Protein AF-A0A1J3H5W6-F1 (afdb_monomer)

InterPro domains:
  IPR012474 Frigida-like [PF07899] (125-205)

Solvent-accessible surface area (backbone atoms only — not comparable to full-atom values): 12073 Å² total; per-residue (Å²): 139,87,81,78,80,70,83,76,70,66,64,78,68,60,68,78,51,71,68,54,56,51,49,53,51,52,50,53,53,52,51,51,49,53,51,49,53,52,51,51,50,52,52,51,51,52,54,52,50,51,53,51,52,51,51,52,50,53,50,51,55,51,52,50,52,54,49,53,54,49,51,53,52,49,53,55,48,49,58,53,47,51,53,53,48,52,54,50,48,55,56,48,52,53,50,51,50,53,51,52,53,52,54,50,53,57,53,58,58,70,74,68,67,89,72,97,69,99,68,64,74,65,59,62,52,40,53,52,46,31,53,29,27,57,66,62,35,24,64,63,44,40,55,52,56,61,76,43,63,90,47,52,70,60,46,50,64,35,51,66,65,19,40,70,62,24,91,53,47,72,58,37,53,54,58,32,48,41,84,74,52,73,78,85,58,93,83,63,90,87,77,89,73,80,74,77,62,87,55,64,66,54,66,75,53,108

pLDDT: mean 82.12, std 17.86, range [39.66, 98.62]

Structure (mmCIF, N/CA/C/O backbone):
data_AF-A0A1J3H5W6-F1
#
_entry.id   AF-A0A1J3H5W6-F1
#
loop_
_atom_site.group_PDB
_atom_site.id
_atom_site.type_symbol
_atom_site.label_atom_id
_atom_site.label_alt_id
_atom_site.label_comp_id
_atom_site.label_asym_id
_atom_site.label_entity_id
_atom_site.label_seq_id
_atom_site.pdbx_PDB_ins_code
_atom_site.Cartn_x
_atom_site.Cartn_y
_atom_site.Cartn_z
_atom_site.occupancy
_atom_site.B_iso_or_equiv
_atom_site.auth_seq_id
_atom_site.auth_comp_id
_atom_site.auth_asym_id
_atom_site.auth_atom_id
_atom_site.pdbx_PDB_model_num
ATOM 1 N N . MET A 1 1 ? -59.258 28.887 100.758 1.00 40.12 1 MET A N 1
ATOM 2 C CA . MET A 1 1 ? -60.477 28.458 100.044 1.00 40.12 1 MET A CA 1
ATOM 3 C C . MET A 1 1 ? -60.081 28.439 98.571 1.00 40.12 1 MET A C 1
ATOM 5 O O . MET A 1 1 ? -59.983 29.500 97.990 1.00 40.12 1 MET A O 1
ATOM 9 N N . GLY A 1 2 ? -59.541 27.372 97.991 1.00 47.75 2 GLY A N 1
ATOM 10 C CA . GLY A 1 2 ? -60.061 26.011 98.005 1.00 47.75 2 GLY A CA 1
ATOM 11 C C . GLY A 1 2 ? -60.933 25.816 96.764 1.00 47.75 2 GLY A C 1
ATOM 12 O O . GLY A 1 2 ? -62.143 25.744 96.909 1.00 47.75 2 GLY A O 1
ATOM 13 N N . SER A 1 3 ? -60.319 25.777 95.579 1.00 46.75 3 SER A N 1
ATOM 14 C CA . SER A 1 3 ? -60.930 25.220 94.368 1.00 46.75 3 SER A CA 1
ATOM 15 C C . SER A 1 3 ? -59.980 24.143 93.866 1.00 46.75 3 SER A C 1
ATOM 17 O O . SER A 1 3 ? -58.943 24.425 93.274 1.00 46.75 3 SER A O 1
ATOM 19 N N . SER A 1 4 ? -60.288 22.911 94.252 1.00 52.00 4 SER A N 1
ATOM 20 C CA . SER A 1 4 ? -59.748 21.695 93.656 1.00 52.00 4 SER A CA 1
ATOM 21 C C . SER A 1 4 ? -60.134 21.658 92.174 1.00 52.00 4 SER A C 1
ATOM 23 O O . SER A 1 4 ? -61.304 21.913 91.888 1.00 52.00 4 SER A O 1
ATOM 25 N N . PRO A 1 5 ? -59.209 21.357 91.248 1.00 50.38 5 PRO A N 1
ATOM 26 C CA . PRO A 1 5 ? -59.568 21.124 89.855 1.00 50.38 5 PRO A CA 1
ATOM 27 C C . PRO A 1 5 ? -60.448 19.874 89.744 1.00 50.38 5 PRO A C 1
ATOM 29 O O . PRO A 1 5 ? -60.215 18.891 90.456 1.00 50.38 5 PRO A O 1
ATOM 32 N N . ASP A 1 6 ? -61.456 19.938 88.877 1.00 50.47 6 ASP A N 1
ATOM 33 C CA . ASP A 1 6 ? -62.382 18.848 88.582 1.00 50.47 6 ASP A CA 1
ATOM 34 C C . ASP A 1 6 ? -61.642 17.614 88.023 1.00 50.47 6 ASP A C 1
ATOM 36 O O . ASP A 1 6 ? -60.742 17.752 87.191 1.00 50.47 6 ASP A O 1
ATOM 40 N N . PRO A 1 7 ? -62.007 16.387 88.440 1.00 54.09 7 PRO A N 1
ATOM 41 C CA . PRO A 1 7 ? -61.356 15.158 87.980 1.00 54.09 7 PRO A CA 1
ATOM 42 C C . PRO A 1 7 ? -61.702 14.772 86.528 1.00 54.09 7 PRO A C 1
ATOM 44 O O . PRO A 1 7 ? -61.142 13.803 86.023 1.00 54.09 7 PRO A O 1
ATOM 47 N N . ASP A 1 8 ? -62.590 15.520 85.863 1.00 48.69 8 ASP A N 1
ATOM 48 C CA . ASP A 1 8 ? -63.102 15.233 84.512 1.00 48.69 8 ASP A CA 1
ATOM 49 C C . ASP A 1 8 ? -62.297 15.893 83.372 1.00 48.69 8 ASP A C 1
ATOM 51 O O . ASP A 1 8 ? -62.545 15.608 82.205 1.00 48.69 8 ASP A O 1
ATOM 55 N N . GLU A 1 9 ? -61.299 16.734 83.676 1.00 44.72 9 GLU A N 1
ATOM 56 C CA . GLU A 1 9 ? -60.379 17.305 82.666 1.00 44.72 9 GLU A CA 1
ATOM 57 C C . GLU A 1 9 ? -59.115 16.445 82.448 1.00 44.72 9 GLU A C 1
ATOM 59 O O . GLU A 1 9 ? -58.347 16.661 81.512 1.00 44.72 9 GLU A O 1
ATOM 64 N N . LEU A 1 10 ? -58.886 15.430 83.291 1.00 43.19 10 LEU A N 1
ATOM 65 C CA . LEU A 1 10 ? -57.739 14.515 83.170 1.00 43.19 10 LEU A CA 1
ATOM 66 C C . LEU A 1 10 ? -58.012 13.321 82.246 1.00 43.19 10 LEU A C 1
ATOM 68 O O . LEU A 1 10 ? -57.089 12.586 81.897 1.00 43.19 10 LEU A O 1
ATOM 72 N N . THR A 1 11 ? -59.260 13.137 81.825 1.00 46.47 11 THR A N 1
ATOM 73 C CA . THR A 1 11 ? -59.698 12.091 80.892 1.00 46.47 11 THR A CA 1
ATOM 74 C C . THR A 1 11 ? -59.568 12.501 79.423 1.00 46.47 11 THR A C 1
ATOM 76 O O . THR A 1 11 ? -59.629 11.629 78.559 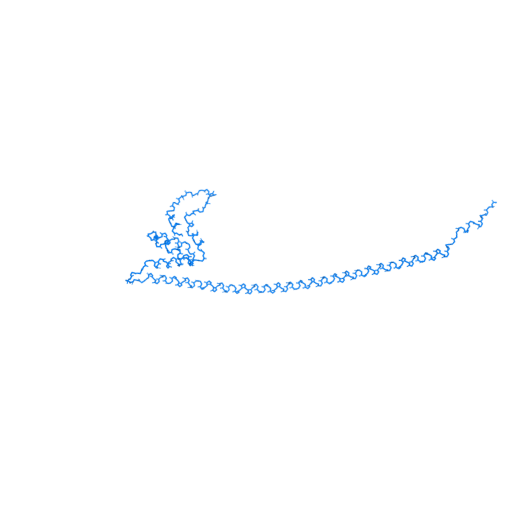1.00 46.47 11 THR A O 1
ATOM 79 N N . GLU A 1 12 ? -59.307 13.780 79.121 1.00 44.75 12 GLU A N 1
ATOM 80 C CA . GLU A 1 12 ? -59.006 14.243 77.753 1.00 44.75 12 GLU A CA 1
ATOM 81 C C . GLU A 1 12 ? -57.538 14.000 77.348 1.00 44.75 12 GLU A C 1
ATOM 83 O O . GLU A 1 12 ? -57.191 14.039 76.170 1.00 44.75 12 GLU A O 1
ATOM 88 N N . PHE A 1 13 ? -56.679 13.596 78.290 1.00 45.31 13 PHE A N 1
ATOM 89 C CA . PHE A 1 13 ? -55.433 12.890 77.972 1.00 45.31 13 PHE A CA 1
ATOM 90 C C . PHE A 1 13 ? -55.724 11.402 77.766 1.00 45.31 13 PHE A C 1
ATOM 92 O O . PHE A 1 13 ? -55.173 10.531 78.444 1.00 45.31 13 PHE A O 1
ATOM 99 N N . ALA A 1 14 ? -56.635 11.108 76.838 1.00 50.47 14 ALA A N 1
ATOM 100 C CA . ALA A 1 14 ? -56.887 9.757 76.385 1.00 50.47 14 ALA A CA 1
ATOM 101 C C . ALA A 1 14 ? -55.556 9.174 75.900 1.00 50.47 14 ALA A C 1
ATOM 103 O O . ALA A 1 14 ? -54.965 9.643 74.924 1.00 50.47 14 ALA A O 1
ATOM 104 N N . GLN A 1 15 ? -55.064 8.164 76.620 1.00 61.00 15 GLN A N 1
ATOM 105 C CA . GLN A 1 15 ? -54.015 7.284 76.123 1.00 61.00 15 GLN A CA 1
ATOM 106 C C . GLN A 1 15 ? -54.359 6.915 74.674 1.00 61.00 15 GLN A C 1
ATOM 108 O O . GLN A 1 15 ? -55.539 6.649 74.410 1.00 61.00 15 GLN A O 1
ATOM 113 N N . PRO A 1 16 ? -53.386 6.905 73.742 1.00 58.69 16 PRO A N 1
ATOM 114 C CA . PRO A 1 16 ? -53.671 6.548 72.360 1.00 58.69 16 PRO A CA 1
ATOM 115 C C . PRO A 1 16 ? -54.441 5.232 72.366 1.00 58.69 16 PRO A C 1
ATOM 117 O O . PRO A 1 16 ? -54.012 4.259 72.997 1.00 58.69 16 PRO A O 1
ATOM 120 N N . SER A 1 17 ? -55.624 5.236 71.746 1.00 78.12 17 SER A N 1
ATOM 121 C CA . SER A 1 17 ? -56.459 4.039 71.701 1.00 78.12 17 SER A CA 1
ATOM 122 C C . SER A 1 17 ? -55.631 2.895 71.112 1.00 78.12 17 SER A C 1
ATOM 124 O O . SER A 1 17 ? -54.775 3.116 70.253 1.00 78.12 17 SER A O 1
ATOM 126 N N . PHE A 1 18 ? -55.843 1.669 71.586 1.00 80.50 18 PHE A N 1
ATOM 127 C CA . PHE A 1 18 ? -55.098 0.494 71.119 1.00 80.50 18 PHE A CA 1
ATOM 128 C C . PHE A 1 18 ? -55.057 0.391 69.577 1.00 80.50 18 PHE A C 1
ATOM 130 O O . PHE A 1 18 ? -54.023 0.037 69.005 1.00 80.50 18 PHE A O 1
ATOM 137 N N . ASP A 1 19 ? -56.135 0.814 68.910 1.00 87.06 19 ASP A N 1
ATOM 138 C CA . ASP A 1 19 ? -56.255 0.890 67.450 1.00 87.06 19 ASP A CA 1
ATOM 139 C C . ASP A 1 19 ? -55.229 1.837 66.799 1.00 87.06 19 ASP A C 1
ATOM 141 O O . ASP A 1 19 ? -54.689 1.544 65.729 1.00 87.06 19 ASP A O 1
ATOM 145 N N . GLU A 1 20 ? -54.907 2.961 67.441 1.00 87.94 20 GLU A N 1
ATOM 146 C CA . GLU A 1 20 ? -53.905 3.914 66.956 1.00 87.94 20 GLU A CA 1
ATOM 147 C C . GLU A 1 20 ? -52.487 3.347 67.071 1.00 87.94 20 GLU A C 1
ATOM 149 O O . GLU A 1 20 ? -51.696 3.444 66.129 1.00 87.94 20 GLU A O 1
ATOM 154 N N . PHE A 1 21 ? -52.192 2.654 68.172 1.00 86.62 21 PHE A N 1
ATOM 155 C CA . PHE A 1 21 ? -50.917 1.959 68.349 1.00 86.62 21 PHE A CA 1
ATOM 156 C C . PHE A 1 21 ? -50.747 0.826 67.323 1.00 86.62 21 PHE A C 1
ATOM 158 O O . PHE A 1 21 ? -49.671 0.644 66.742 1.00 86.62 21 PHE A O 1
ATOM 165 N N . GLN A 1 22 ? -51.824 0.087 67.039 1.00 88.75 22 GLN A N 1
ATOM 166 C CA . GLN A 1 22 ? -51.842 -0.948 66.008 1.00 88.75 22 GLN A CA 1
ATOM 167 C C . GLN A 1 22 ? -51.634 -0.353 64.604 1.00 88.75 22 GLN A C 1
ATOM 169 O O . GLN A 1 22 ? -50.852 -0.892 63.814 1.00 88.75 22 GLN A O 1
ATOM 174 N N . ARG A 1 23 ? -52.248 0.799 64.304 1.00 91.88 23 ARG A N 1
ATOM 175 C CA . ARG A 1 23 ? -52.036 1.531 63.045 1.00 91.88 23 ARG A CA 1
ATOM 176 C C . ARG A 1 23 ? -50.594 2.022 62.906 1.00 91.88 23 ARG A C 1
ATOM 178 O O . ARG A 1 23 ? -49.993 1.847 61.846 1.00 91.88 23 ARG A O 1
ATOM 185 N N . GLN A 1 24 ? -50.023 2.596 63.964 1.00 90.81 24 GLN A N 1
ATOM 186 C CA . GLN A 1 24 ? -48.634 3.059 63.975 1.00 90.81 24 GLN A CA 1
ATOM 187 C C . GLN A 1 24 ? -47.654 1.893 63.780 1.00 90.81 24 GLN A C 1
ATOM 189 O O . GLN A 1 24 ? -46.704 2.003 63.003 1.00 90.81 24 GLN A O 1
ATOM 194 N N . THR A 1 25 ? -47.927 0.749 64.413 1.00 93.00 25 THR A N 1
ATOM 195 C CA . THR A 1 25 ?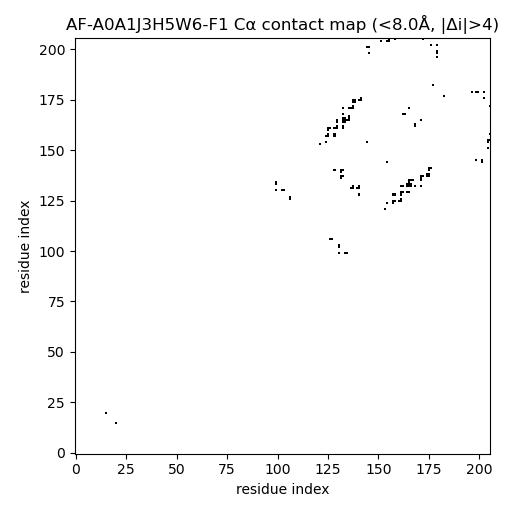 -47.145 -0.484 64.246 1.00 93.00 25 THR A CA 1
ATOM 196 C C . THR A 1 25 ? -47.197 -0.967 62.798 1.00 93.00 25 THR A C 1
ATOM 198 O O . THR A 1 25 ? -46.151 -1.207 62.200 1.00 93.00 25 THR A O 1
ATOM 201 N N . SER A 1 26 ? -48.390 -1.014 62.193 1.00 95.19 26 SER A N 1
ATOM 202 C CA . SER A 1 26 ? -48.561 -1.393 60.783 1.00 95.19 26 SER A CA 1
ATOM 203 C C . SER A 1 26 ? -47.791 -0.470 59.835 1.00 95.19 26 SER A C 1
ATOM 205 O O . SER A 1 26 ? -47.174 -0.946 58.881 1.00 95.19 26 SER A O 1
ATOM 207 N N . LEU A 1 27 ? -47.811 0.843 60.084 1.00 96.12 27 LEU A N 1
ATOM 208 C CA . LEU A 1 27 ? -47.088 1.814 59.263 1.00 96.12 27 LEU A CA 1
ATOM 209 C C . LEU A 1 27 ? -45.572 1.617 59.381 1.00 96.12 27 LEU A C 1
ATOM 211 O O . LEU A 1 27 ? -44.869 1.610 58.375 1.00 96.12 27 LEU A O 1
ATOM 215 N N . MET A 1 28 ? -45.068 1.392 60.596 1.00 95.69 28 MET A N 1
ATOM 216 C CA . MET A 1 28 ? -43.648 1.141 60.832 1.00 95.69 28 MET A CA 1
ATOM 217 C C . MET A 1 28 ? -43.183 -0.166 60.181 1.00 95.69 28 MET A C 1
ATOM 219 O O . MET A 1 28 ? -42.097 -0.205 59.600 1.00 95.69 28 MET A O 1
ATOM 223 N N . THR A 1 29 ? -44.002 -1.221 60.216 1.00 96.06 29 THR A N 1
ATOM 224 C CA . THR A 1 29 ? -43.724 -2.469 59.492 1.00 96.06 29 THR A CA 1
ATOM 225 C C . THR A 1 29 ? -43.684 -2.236 57.982 1.00 96.06 29 THR A C 1
ATOM 227 O O . THR A 1 29 ? -42.747 -2.689 57.326 1.00 96.06 29 THR A O 1
ATOM 230 N N . SER A 1 30 ? -44.640 -1.478 57.433 1.00 96.38 30 SER A N 1
ATOM 231 C CA . SER A 1 30 ? -44.664 -1.127 56.008 1.00 96.38 30 SER A CA 1
ATOM 232 C C . SER A 1 30 ? -43.434 -0.317 55.594 1.00 96.38 30 SER A C 1
ATOM 234 O O . SER A 1 30 ? -42.813 -0.630 54.582 1.00 96.38 30 SER A O 1
ATOM 236 N N . CYS A 1 31 ? -43.050 0.698 56.373 1.00 96.50 31 CYS A N 1
ATOM 237 C CA . CYS A 1 31 ? -41.852 1.492 56.103 1.00 96.50 31 CYS A CA 1
ATOM 238 C C . CYS A 1 31 ? -40.583 0.636 56.145 1.00 96.50 31 CYS A C 1
ATOM 240 O O . CYS A 1 31 ? -39.749 0.762 55.255 1.00 96.50 31 CYS A O 1
ATOM 242 N N . ASN A 1 32 ? -40.445 -0.266 57.124 1.00 96.88 32 ASN A N 1
ATOM 243 C CA . ASN A 1 32 ? -39.302 -1.184 57.188 1.00 96.88 32 ASN A CA 1
ATOM 244 C C . ASN A 1 32 ? -39.232 -2.112 55.968 1.00 96.88 32 ASN A C 1
ATOM 246 O O . ASN A 1 32 ? -38.142 -2.345 55.448 1.00 96.88 32 ASN A O 1
ATOM 250 N N . LEU A 1 33 ? -40.375 -2.623 55.495 1.00 97.19 33 LEU A N 1
ATOM 251 C CA . LEU A 1 33 ? -40.419 -3.470 54.303 1.00 97.19 33 LEU A CA 1
ATOM 252 C C . LEU A 1 33 ? -39.994 -2.697 53.048 1.00 97.19 33 LEU A C 1
ATOM 254 O O . LEU A 1 33 ? -39.138 -3.178 52.313 1.00 97.19 33 LEU A O 1
ATOM 258 N N . LEU A 1 34 ? -40.522 -1.484 52.850 1.00 97.50 34 LEU A N 1
ATOM 259 C CA . LEU A 1 34 ? -40.142 -0.614 51.731 1.00 97.50 34 LEU A CA 1
ATOM 260 C C . LEU A 1 34 ? -38.652 -0.255 51.767 1.00 97.50 34 LEU A C 1
ATOM 262 O O . LEU A 1 34 ? -37.988 -0.250 50.735 1.00 97.50 34 LEU A O 1
ATOM 266 N N . TRP A 1 35 ? -38.105 0.017 52.953 1.00 97.81 35 TRP A N 1
ATOM 267 C CA . TRP A 1 35 ? -36.672 0.273 53.118 1.00 97.81 35 TRP A CA 1
ATOM 268 C C . TRP A 1 35 ? -35.817 -0.940 52.795 1.00 97.81 35 TRP A C 1
ATOM 270 O O . TRP A 1 35 ? -34.778 -0.804 52.148 1.00 97.81 35 TRP A O 1
ATOM 280 N N . LYS A 1 36 ? -36.263 -2.127 53.203 1.00 97.88 36 LYS A N 1
ATOM 281 C CA . LYS A 1 36 ? -35.589 -3.373 52.860 1.00 97.88 36 LYS A CA 1
ATOM 282 C C . LYS A 1 36 ? -35.593 -3.606 51.348 1.00 97.88 36 LYS A C 1
ATOM 284 O O . LYS A 1 36 ? -34.529 -3.828 50.783 1.00 97.88 36 LYS A O 1
ATOM 289 N N . GLU A 1 37 ? -36.749 -3.482 50.700 1.00 98.19 37 GLU A N 1
ATOM 290 C CA . GLU A 1 37 ? -36.887 -3.647 49.248 1.00 98.19 37 GLU A CA 1
ATOM 291 C C . GLU A 1 37 ? -36.026 -2.636 48.475 1.00 98.19 37 GLU A C 1
ATOM 293 O O . GLU A 1 37 ? -35.304 -3.005 47.549 1.00 98.19 37 GLU A O 1
ATOM 298 N N . LEU A 1 38 ? -36.023 -1.370 48.904 1.00 97.81 38 LEU A N 1
ATOM 299 C CA . LEU A 1 38 ? -35.201 -0.329 48.293 1.00 97.81 38 LEU A CA 1
ATOM 300 C C . LEU A 1 38 ? -33.700 -0.629 48.432 1.00 97.81 38 LEU A C 1
ATOM 302 O O . LEU A 1 38 ? -32.955 -0.514 47.458 1.00 97.81 38 LEU A O 1
ATOM 306 N N . SER A 1 39 ? -33.257 -1.035 49.624 1.00 97.88 39 SER A N 1
ATOM 307 C CA . SER A 1 39 ? -31.861 -1.404 49.896 1.00 97.88 39 SER A CA 1
ATOM 308 C C . SER A 1 39 ? -31.407 -2.604 49.057 1.00 97.88 39 SER A C 1
ATOM 310 O O . SER A 1 39 ? -30.331 -2.583 48.450 1.00 97.88 39 SER A O 1
ATOM 312 N N . GLU A 1 40 ? -32.250 -3.636 48.965 1.00 98.31 40 GLU A N 1
ATOM 313 C CA . GLU A 1 40 ? -32.001 -4.820 48.141 1.00 98.31 40 GLU A CA 1
ATOM 314 C C . GLU A 1 40 ? -31.918 -4.459 46.653 1.00 98.31 40 GLU A C 1
ATOM 316 O O . GLU A 1 40 ? -30.998 -4.907 45.963 1.00 98.31 40 GLU A O 1
ATOM 321 N N . HIS A 1 41 ? -32.813 -3.597 46.159 1.00 98.25 41 HIS A N 1
ATOM 322 C CA . HIS A 1 41 ? -32.778 -3.121 44.777 1.00 98.25 41 HIS A CA 1
ATOM 323 C C . HIS A 1 41 ? -31.497 -2.331 44.472 1.00 98.25 41 HIS A C 1
ATOM 325 O O . HIS A 1 41 ? -30.847 -2.594 43.458 1.00 98.25 41 HIS A O 1
ATOM 331 N N . PHE A 1 42 ? -31.088 -1.408 45.351 1.00 98.50 42 PHE A N 1
ATOM 332 C CA . PHE A 1 42 ? -29.835 -0.667 45.174 1.00 98.50 42 PHE A CA 1
ATOM 333 C C . PHE A 1 42 ? -28.617 -1.587 45.187 1.00 98.50 42 PHE A C 1
ATOM 335 O O . PHE A 1 42 ? -27.766 -1.467 44.309 1.00 98.50 42 PHE A O 1
ATOM 342 N N . THR A 1 43 ? -28.573 -2.552 46.105 1.00 98.38 43 THR A N 1
ATOM 343 C CA . THR A 1 43 ? -27.476 -3.526 46.184 1.00 98.38 43 THR A CA 1
ATOM 344 C C . THR A 1 43 ? -27.424 -4.401 44.926 1.00 98.38 43 THR A C 1
ATOM 346 O O . THR A 1 43 ? -26.355 -4.635 44.365 1.00 98.38 43 THR A O 1
ATOM 349 N N . SER A 1 44 ? -28.578 -4.855 44.429 1.00 98.44 44 SER A N 1
ATOM 350 C CA . SER A 1 44 ? -28.680 -5.619 43.179 1.00 98.44 44 SER A CA 1
ATOM 351 C C . SER A 1 44 ? -28.201 -4.806 41.970 1.00 98.44 44 SER A C 1
ATOM 353 O O . SER A 1 44 ? -27.426 -5.297 41.143 1.00 98.44 44 SER A O 1
ATOM 355 N N . MET A 1 45 ? -28.611 -3.538 41.881 1.00 98.50 45 MET A N 1
ATOM 356 C CA . MET A 1 45 ? -28.201 -2.632 40.810 1.00 98.50 45 MET A CA 1
ATOM 357 C C . MET A 1 45 ? -26.699 -2.333 40.856 1.00 98.50 45 MET A C 1
ATOM 359 O O . MET A 1 45 ? -26.039 -2.381 39.818 1.00 98.50 45 MET A O 1
ATOM 363 N N . GLU A 1 46 ? -26.142 -2.092 42.043 1.00 98.31 46 GLU A N 1
ATOM 364 C CA . GLU A 1 46 ? -24.706 -1.898 42.252 1.00 98.31 46 GLU A CA 1
ATOM 365 C C . GLU A 1 46 ? -23.912 -3.128 41.796 1.00 98.31 46 GLU A C 1
ATOM 367 O O . GLU A 1 46 ? -22.986 -3.014 40.993 1.00 98.31 46 GLU A O 1
ATOM 372 N N . GLN A 1 47 ? -24.332 -4.328 42.204 1.00 98.44 47 GLN A N 1
ATOM 373 C CA . GLN A 1 47 ? -23.707 -5.575 41.759 1.00 98.44 47 GLN A CA 1
ATOM 374 C C . GLN A 1 47 ? -23.811 -5.772 40.241 1.00 98.44 47 GLN A C 1
ATOM 376 O O . GLN A 1 47 ? -22.870 -6.266 39.616 1.00 98.44 47 GLN A O 1
ATOM 381 N N . ASN A 1 48 ? -24.938 -5.401 39.623 1.00 98.56 48 ASN A N 1
ATOM 382 C CA . ASN A 1 48 ? -25.101 -5.478 38.171 1.00 98.56 48 ASN A CA 1
ATOM 383 C C . ASN A 1 48 ? -24.133 -4.536 37.444 1.00 98.56 48 ASN A C 1
ATOM 385 O O . ASN A 1 48 ? -23.497 -4.945 36.470 1.00 98.56 48 ASN A O 1
ATOM 389 N N . LEU A 1 49 ? -24.003 -3.298 37.929 1.00 98.56 49 LEU A N 1
ATOM 390 C CA . LEU A 1 49 ? -23.078 -2.309 37.381 1.00 98.56 49 LEU A CA 1
ATOM 391 C C . LEU A 1 49 ? -21.625 -2.757 37.534 1.00 98.56 49 LEU A C 1
ATOM 393 O O . LEU A 1 49 ? -20.873 -2.681 36.566 1.00 98.56 49 LEU A O 1
ATOM 397 N N . MET A 1 50 ? -21.252 -3.298 38.695 1.00 98.56 50 MET A N 1
ATOM 398 C CA . MET A 1 50 ? -19.911 -3.834 38.935 1.00 98.56 50 MET A CA 1
ATOM 399 C C . MET A 1 50 ? -19.571 -4.961 37.956 1.00 98.56 50 MET A C 1
ATOM 401 O O . MET A 1 50 ? -18.540 -4.901 37.291 1.00 98.56 50 MET A O 1
ATOM 405 N N . LYS A 1 51 ? -20.476 -5.932 37.772 1.00 98.50 51 LYS A N 1
ATOM 406 C CA . LYS A 1 51 ? -20.285 -7.036 36.813 1.00 98.50 51 LYS A CA 1
ATOM 407 C C . LYS A 1 51 ? -20.132 -6.542 35.375 1.00 98.50 51 LYS A C 1
ATOM 409 O O . LYS A 1 51 ? -19.270 -7.023 34.648 1.00 98.50 51 LYS A O 1
ATOM 414 N N . LYS A 1 52 ? -20.963 -5.583 34.950 1.00 98.56 52 LYS A N 1
ATOM 415 C CA . LYS A 1 52 ? -20.877 -5.001 33.600 1.00 98.56 52 LYS A CA 1
ATOM 416 C C . LYS A 1 52 ? -19.585 -4.214 33.399 1.00 98.56 52 LYS A C 1
ATOM 418 O O . LYS A 1 52 ? -18.975 -4.328 32.341 1.00 98.56 52 LYS A O 1
ATOM 423 N N . SER A 1 53 ? -19.172 -3.442 34.402 1.00 98.44 53 SER A N 1
ATOM 424 C CA . SER A 1 53 ? -17.917 -2.688 34.387 1.00 98.44 53 SER A CA 1
ATOM 425 C C . SER A 1 53 ? -16.713 -3.621 34.249 1.00 98.44 53 SER A C 1
ATOM 427 O O . SER A 1 53 ? -15.864 -3.419 33.383 1.00 98.44 53 SER A O 1
ATOM 429 N N . GLU A 1 54 ? -16.682 -4.702 35.030 1.00 98.62 54 GLU A N 1
ATOM 430 C CA . GLU A 1 54 ? -15.618 -5.703 34.965 1.00 98.62 54 GLU A CA 1
ATOM 431 C C . GLU A 1 54 ? -15.588 -6.430 33.613 1.00 98.62 54 GLU A C 1
ATOM 433 O O . GLU A 1 54 ? -14.523 -6.555 33.011 1.00 98.62 54 GLU A O 1
ATOM 438 N N . ALA A 1 55 ? -16.749 -6.826 33.082 1.00 98.56 55 ALA A N 1
ATOM 439 C CA . ALA A 1 55 ? -16.840 -7.453 31.763 1.00 98.56 55 ALA A CA 1
ATOM 440 C C . ALA A 1 55 ? -16.337 -6.528 30.639 1.00 98.56 55 ALA A C 1
ATOM 442 O O . ALA A 1 55 ? -15.608 -6.969 29.751 1.00 98.56 55 ALA A O 1
ATOM 443 N N . LEU A 1 56 ? -16.685 -5.236 30.685 1.00 98.62 56 LEU A N 1
ATOM 444 C CA . LEU A 1 56 ? -16.179 -4.248 29.727 1.00 98.62 56 LEU A CA 1
ATOM 445 C C . LEU A 1 56 ? -14.667 -4.070 29.849 1.00 98.62 56 LEU A C 1
ATOM 447 O O . LEU A 1 56 ? -13.980 -4.015 28.832 1.00 98.62 56 LEU A O 1
ATOM 451 N N . LYS A 1 57 ? -14.137 -4.028 31.075 1.00 98.56 57 LYS A N 1
ATOM 452 C CA . LYS A 1 57 ? -12.695 -3.929 31.310 1.00 98.56 57 LYS A CA 1
ATOM 453 C C . LYS A 1 57 ? -11.946 -5.125 30.715 1.00 98.56 57 LYS A C 1
ATOM 455 O O . LYS A 1 57 ? -10.989 -4.924 29.975 1.00 98.56 57 LYS A O 1
ATOM 460 N N . GLN A 1 58 ? -12.428 -6.345 30.952 1.00 98.62 58 GLN A N 1
ATOM 461 C CA . GLN A 1 58 ? -11.849 -7.565 30.376 1.00 98.62 58 GLN A CA 1
ATOM 462 C C . GLN A 1 58 ? -11.910 -7.568 28.840 1.00 98.62 58 GLN A C 1
ATOM 464 O O . GLN A 1 58 ? -10.965 -7.995 28.172 1.00 98.62 58 GLN A O 1
ATOM 469 N N . MET A 1 59 ? -13.007 -7.069 28.260 1.00 98.56 59 MET A N 1
ATOM 470 C CA . MET A 1 59 ? -13.145 -6.947 26.808 1.00 98.56 59 MET A CA 1
ATOM 471 C C . MET A 1 59 ? -12.152 -5.937 26.221 1.00 98.56 59 MET A C 1
ATOM 473 O O . MET A 1 59 ? -11.540 -6.224 25.194 1.00 98.56 59 MET A O 1
ATOM 477 N N . ILE A 1 60 ? -11.959 -4.790 26.879 1.00 98.50 60 ILE A N 1
ATOM 478 C CA . ILE A 1 60 ? -10.965 -3.786 26.477 1.00 98.50 60 ILE A CA 1
ATOM 479 C C . ILE A 1 60 ? -9.558 -4.389 26.520 1.00 98.50 60 ILE A C 1
ATOM 481 O O . ILE A 1 60 ? -8.843 -4.303 25.529 1.00 98.50 60 ILE A O 1
ATOM 485 N N . GLU A 1 61 ? -9.186 -5.057 27.615 1.00 98.50 61 GLU A N 1
ATOM 486 C CA . GLU A 1 61 ? -7.872 -5.704 27.760 1.00 98.50 61 GLU A CA 1
ATOM 487 C C . GLU A 1 61 ? -7.636 -6.782 26.687 1.00 98.50 61 GLU A C 1
ATOM 489 O O . GLU A 1 61 ? -6.546 -6.888 26.125 1.00 98.50 61 GLU A O 1
ATOM 494 N N . THR A 1 62 ? -8.673 -7.550 26.342 1.00 98.50 62 THR A N 1
ATOM 495 C CA . THR A 1 62 ? -8.592 -8.565 25.282 1.00 98.50 62 THR A CA 1
ATOM 496 C C . THR A 1 62 ? -8.359 -7.935 23.910 1.00 98.50 62 THR A C 1
ATOM 498 O O . THR A 1 62 ? -7.497 -8.393 23.158 1.00 98.50 62 THR A O 1
ATOM 501 N N . LEU A 1 63 ? -9.120 -6.889 23.572 1.00 98.56 63 LEU A N 1
ATOM 502 C CA . LEU A 1 63 ? -8.982 -6.183 22.297 1.00 98.56 63 LEU A CA 1
ATOM 503 C C . LEU A 1 63 ? -7.630 -5.480 22.181 1.00 98.56 63 LEU A C 1
ATOM 505 O O . LEU A 1 63 ? -7.037 -5.483 21.104 1.00 98.56 63 LEU A O 1
ATOM 509 N N . ASP A 1 64 ? -7.130 -4.916 23.278 1.00 98.50 64 ASP A N 1
ATOM 510 C CA . ASP A 1 64 ? -5.814 -4.286 23.334 1.00 98.50 64 ASP A CA 1
ATOM 511 C C . ASP A 1 64 ? -4.709 -5.310 23.038 1.00 98.50 64 ASP A C 1
ATOM 513 O O . ASP A 1 64 ? -3.900 -5.118 22.130 1.00 98.50 64 ASP A O 1
ATOM 517 N N . HIS A 1 65 ? -4.758 -6.480 23.685 1.00 98.44 65 HIS A N 1
ATOM 518 C CA . HIS A 1 65 ? -3.803 -7.558 23.425 1.00 98.44 65 HIS A CA 1
ATOM 519 C C . HIS A 1 65 ? -3.876 -8.087 21.981 1.00 98.44 65 HIS A C 1
ATOM 521 O O . HIS A 1 65 ? -2.850 -8.300 21.327 1.00 98.44 65 HIS A O 1
ATOM 527 N N . GLN A 1 66 ? -5.085 -8.267 21.441 1.00 98.56 66 GLN A N 1
ATOM 528 C CA . GLN A 1 66 ? -5.282 -8.666 20.041 1.00 98.56 66 GLN A CA 1
ATOM 529 C C . GLN A 1 66 ? -4.752 -7.615 19.057 1.00 98.56 66 GLN A C 1
ATOM 531 O O . GLN A 1 66 ? -4.162 -7.952 18.031 1.00 98.56 66 GLN A O 1
ATOM 536 N N . THR A 1 67 ? -4.934 -6.335 19.371 1.00 98.50 67 THR A N 1
ATOM 537 C CA . THR A 1 67 ? -4.441 -5.234 18.540 1.00 98.50 67 THR A CA 1
ATOM 538 C C . THR A 1 67 ? -2.919 -5.183 18.568 1.00 98.50 67 THR A C 1
ATOM 540 O O . THR A 1 67 ? -2.293 -5.125 17.511 1.00 98.50 67 THR A O 1
ATOM 543 N N . GLN A 1 68 ? -2.315 -5.294 19.751 1.00 98.56 68 GLN A N 1
ATOM 544 C CA . GLN A 1 68 ? -0.866 -5.281 19.923 1.00 98.56 68 GLN A CA 1
ATOM 545 C C . GLN A 1 68 ? -0.190 -6.435 19.170 1.00 98.56 68 GLN A C 1
ATOM 547 O O . GLN A 1 68 ? 0.755 -6.218 18.412 1.00 98.56 68 GLN A O 1
ATOM 552 N N . THR A 1 69 ? -0.724 -7.651 19.298 1.00 98.19 69 THR A N 1
ATOM 553 C CA . THR A 1 69 ? -0.212 -8.826 18.570 1.00 98.19 69 THR A CA 1
ATOM 554 C C . THR A 1 69 ? -0.353 -8.681 17.051 1.00 98.19 69 THR A C 1
ATOM 556 O O . THR A 1 69 ? 0.562 -9.038 16.307 1.00 98.19 69 THR A O 1
ATOM 559 N N . SER A 1 70 ? -1.462 -8.108 16.571 1.00 98.31 70 SER A N 1
ATOM 560 C CA . SER A 1 70 ? -1.663 -7.811 15.146 1.00 98.31 70 SER A CA 1
ATOM 561 C C . SER A 1 70 ? -0.649 -6.787 14.621 1.00 98.31 70 SER A C 1
ATOM 563 O O . SER A 1 70 ? -0.043 -6.999 13.569 1.00 98.31 70 SER A O 1
ATOM 565 N N . ILE A 1 71 ? -0.401 -5.710 15.374 1.00 98.50 71 ILE A N 1
ATOM 566 C CA . ILE A 1 71 ? 0.591 -4.681 15.027 1.00 98.50 71 ILE A CA 1
ATOM 567 C C . ILE A 1 71 ? 1.996 -5.286 14.944 1.00 98.50 71 ILE A C 1
ATOM 569 O O . ILE A 1 71 ? 2.724 -5.017 13.989 1.00 98.50 71 ILE A O 1
ATOM 573 N N . GLU A 1 72 ? 2.380 -6.130 15.901 1.00 98.19 72 GLU A N 1
ATOM 574 C CA . GLU A 1 72 ? 3.687 -6.795 15.904 1.00 98.19 72 GLU A CA 1
ATOM 575 C C . GLU A 1 72 ? 3.872 -7.713 14.688 1.00 98.19 72 GLU A C 1
ATOM 577 O O . GLU A 1 72 ? 4.917 -7.675 14.031 1.00 98.19 72 GLU A O 1
ATOM 582 N N . LEU A 1 73 ? 2.836 -8.479 14.328 1.00 98.25 73 LEU A N 1
ATOM 583 C CA . LEU A 1 73 ? 2.843 -9.324 13.134 1.00 98.25 73 LEU A CA 1
ATOM 584 C C . LEU A 1 73 ? 2.992 -8.486 11.858 1.00 98.25 73 LEU A C 1
ATOM 586 O O . LEU A 1 73 ? 3.782 -8.834 10.976 1.00 98.25 73 LEU A O 1
ATOM 590 N N . LEU A 1 74 ? 2.249 -7.381 11.749 1.00 98.06 74 LEU A N 1
ATOM 591 C CA . LEU A 1 74 ? 2.326 -6.486 10.595 1.00 98.06 74 LEU A CA 1
ATOM 592 C C . LEU A 1 74 ? 3.706 -5.841 10.471 1.00 98.06 74 LEU A C 1
ATOM 594 O O . LEU A 1 74 ? 4.272 -5.860 9.382 1.00 98.06 74 LEU A O 1
ATOM 598 N N . LYS A 1 75 ? 4.289 -5.380 11.578 1.00 98.12 75 LYS A N 1
ATOM 599 C CA . LYS A 1 75 ? 5.634 -4.797 11.600 1.00 98.12 75 LYS A CA 1
ATOM 600 C C . LYS A 1 75 ? 6.706 -5.792 11.152 1.00 98.12 75 LYS A C 1
ATOM 602 O O . LYS A 1 75 ? 7.606 -5.442 10.396 1.00 98.12 75 LYS A O 1
ATOM 607 N N . HIS A 1 76 ? 6.606 -7.054 11.570 1.00 97.88 76 HIS A N 1
ATOM 608 C CA . HIS A 1 76 ? 7.515 -8.099 11.090 1.00 97.88 76 HIS A CA 1
ATOM 609 C C . HIS A 1 76 ? 7.368 -8.333 9.576 1.00 97.88 76 HIS A C 1
ATOM 611 O O . HIS A 1 76 ? 8.357 -8.514 8.857 1.00 97.88 76 HIS A O 1
ATOM 617 N N . ARG A 1 77 ? 6.126 -8.344 9.074 1.00 97.62 77 ARG A N 1
ATOM 618 C CA . ARG A 1 77 ? 5.854 -8.507 7.641 1.00 97.62 77 ARG A CA 1
ATOM 619 C C . ARG A 1 77 ? 6.364 -7.330 6.820 1.00 97.62 77 ARG A C 1
ATOM 621 O O . ARG A 1 77 ? 6.922 -7.584 5.763 1.00 97.62 77 ARG A O 1
ATOM 628 N N . GLU A 1 78 ? 6.202 -6.102 7.300 1.00 98.00 78 GLU A N 1
ATOM 629 C CA . GLU A 1 78 ? 6.715 -4.884 6.663 1.00 98.00 78 GLU A CA 1
ATOM 630 C C . GLU A 1 78 ? 8.224 -4.996 6.423 1.00 98.00 78 GLU A C 1
ATOM 632 O O . GLU A 1 78 ? 8.651 -5.010 5.276 1.00 98.00 78 GLU A O 1
ATOM 637 N N . VAL A 1 79 ? 9.008 -5.280 7.469 1.00 97.00 79 VAL A N 1
ATOM 638 C CA . VAL A 1 79 ? 10.469 -5.452 7.353 1.00 97.00 79 VAL A CA 1
ATOM 639 C C . VAL A 1 79 ? 10.851 -6.571 6.372 1.00 97.00 79 VAL A C 1
ATOM 641 O O . VAL A 1 79 ? 11.814 -6.450 5.616 1.00 97.00 79 VAL A O 1
ATOM 644 N N . THR A 1 80 ? 10.096 -7.674 6.363 1.00 97.00 80 THR A N 1
ATOM 645 C CA . THR A 1 80 ? 10.348 -8.794 5.440 1.00 97.00 80 THR A CA 1
ATOM 646 C C . THR A 1 80 ? 10.060 -8.403 3.989 1.00 97.00 80 THR A C 1
ATOM 648 O O . THR A 1 80 ? 10.819 -8.758 3.084 1.00 97.00 80 THR A O 1
ATOM 651 N N . VAL A 1 81 ? 8.954 -7.691 3.759 1.00 97.56 81 VAL A N 1
ATOM 652 C CA . VAL A 1 81 ? 8.554 -7.223 2.431 1.00 97.56 81 VAL A CA 1
ATOM 653 C C . VAL A 1 81 ? 9.544 -6.183 1.932 1.00 97.56 81 VAL A C 1
ATOM 655 O O . VAL A 1 81 ? 10.036 -6.354 0.820 1.00 97.56 81 VAL A O 1
ATOM 658 N N . ASP A 1 82 ? 9.910 -5.200 2.751 1.00 97.44 82 ASP A N 1
ATOM 659 C CA . ASP A 1 82 ? 10.883 -4.163 2.404 1.00 97.44 82 ASP A CA 1
ATOM 660 C C . ASP A 1 82 ? 12.205 -4.774 1.942 1.00 97.44 82 ASP A C 1
ATOM 662 O O . ASP A 1 82 ? 12.684 -4.464 0.854 1.00 97.44 82 ASP A O 1
ATOM 666 N N . HIS A 1 83 ? 12.740 -5.741 2.695 1.00 97.19 83 HIS A N 1
ATOM 667 C CA . HIS A 1 83 ? 13.963 -6.438 2.304 1.00 97.19 83 HIS A CA 1
ATOM 668 C C . HIS A 1 83 ? 13.807 -7.219 0.987 1.00 97.19 83 HIS A C 1
ATOM 670 O O . HIS A 1 83 ? 14.696 -7.223 0.134 1.00 97.19 83 HIS A O 1
ATOM 676 N N . SER A 1 84 ? 12.664 -7.885 0.787 1.00 96.62 84 SER A N 1
ATOM 677 C CA . SER A 1 84 ? 12.396 -8.615 -0.457 1.00 96.62 84 SER A CA 1
ATOM 678 C C . SER A 1 84 ? 12.277 -7.685 -1.670 1.00 96.62 84 SER A C 1
ATOM 680 O O . SER A 1 84 ? 12.770 -8.021 -2.750 1.00 96.62 84 SER A O 1
ATOM 682 N N . VAL A 1 85 ? 11.667 -6.511 -1.480 1.00 97.69 85 VAL A N 1
ATOM 683 C CA . VAL A 1 85 ? 11.512 -5.467 -2.495 1.00 97.69 85 VAL A CA 1
ATOM 684 C C . VAL A 1 85 ? 12.868 -4.853 -2.813 1.00 97.69 85 VAL A C 1
ATOM 686 O O . VAL A 1 85 ? 13.185 -4.711 -3.987 1.00 97.69 85 VAL A O 1
ATOM 689 N N . GLU A 1 86 ? 13.703 -4.585 -1.810 1.00 97.25 86 GLU A N 1
ATOM 690 C CA . GLU A 1 86 ? 15.071 -4.093 -1.993 1.00 97.25 86 GLU A CA 1
ATOM 691 C C . GLU A 1 86 ? 15.915 -5.065 -2.835 1.00 97.25 86 GLU A C 1
ATOM 693 O O . GLU A 1 86 ? 16.541 -4.665 -3.818 1.00 97.25 86 GLU A O 1
ATOM 698 N N . ILE A 1 87 ? 15.863 -6.370 -2.535 1.00 96.88 87 ILE A N 1
ATOM 699 C CA . ILE A 1 87 ? 16.547 -7.394 -3.341 1.00 96.88 87 ILE A CA 1
ATOM 700 C C . ILE A 1 87 ? 15.996 -7.436 -4.772 1.00 96.88 87 ILE A C 1
ATOM 702 O O . ILE A 1 87 ? 16.762 -7.583 -5.729 1.00 96.88 87 ILE A O 1
ATOM 706 N N . ALA A 1 88 ? 14.673 -7.386 -4.937 1.00 96.44 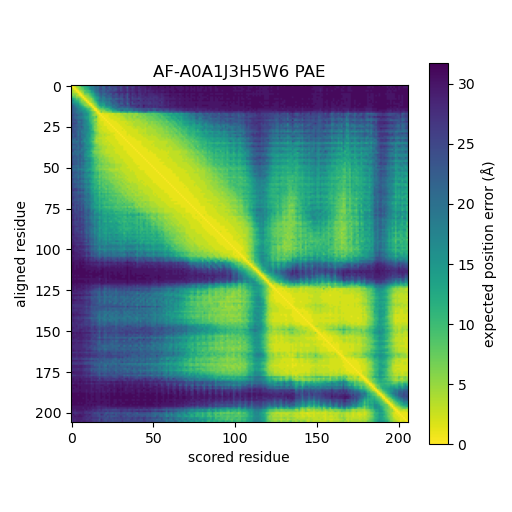88 ALA A N 1
ATOM 707 C CA . ALA A 1 88 ? 14.041 -7.444 -6.250 1.00 96.44 88 ALA A CA 1
ATOM 708 C C . ALA A 1 88 ? 14.378 -6.209 -7.097 1.00 96.44 88 ALA A C 1
ATOM 710 O O . ALA A 1 88 ? 14.714 -6.370 -8.269 1.00 96.44 88 ALA A O 1
ATOM 711 N N . ALA A 1 89 ? 14.354 -5.019 -6.492 1.00 96.62 89 ALA A N 1
ATOM 712 C CA . ALA A 1 89 ? 14.732 -3.755 -7.110 1.00 96.62 89 ALA A CA 1
ATOM 713 C C . ALA A 1 89 ? 16.203 -3.772 -7.536 1.00 96.62 89 ALA A C 1
ATOM 715 O O . ALA A 1 89 ? 16.483 -3.607 -8.718 1.00 96.62 89 ALA A O 1
ATOM 716 N N . GLY A 1 90 ? 17.133 -4.135 -6.644 1.00 96.19 90 GLY A N 1
ATOM 717 C CA . GLY A 1 90 ? 18.555 -4.225 -6.999 1.00 96.19 90 GLY A CA 1
ATOM 718 C C . GLY A 1 90 ? 18.828 -5.224 -8.131 1.00 96.19 90 GLY A C 1
ATOM 719 O O . GLY A 1 90 ? 19.626 -4.971 -9.030 1.00 96.19 90 GLY A O 1
ATOM 720 N N . LYS A 1 91 ? 18.108 -6.353 -8.157 1.00 95.81 91 LYS A N 1
ATOM 721 C CA . LYS A 1 91 ? 18.178 -7.321 -9.264 1.00 95.81 91 LYS A CA 1
ATOM 722 C C . LYS A 1 91 ? 17.543 -6.811 -10.564 1.00 95.81 91 LYS A C 1
ATOM 724 O O . LYS A 1 91 ? 17.898 -7.316 -11.633 1.00 95.81 91 LYS A O 1
ATOM 729 N N . ALA A 1 92 ? 16.550 -5.931 -10.496 1.00 94.44 92 ALA A N 1
ATOM 730 C CA . ALA A 1 92 ? 15.950 -5.300 -11.667 1.00 94.44 92 ALA A CA 1
ATOM 731 C C . ALA A 1 92 ? 16.906 -4.250 -12.245 1.00 94.44 92 ALA A C 1
ATOM 733 O O . ALA A 1 92 ? 17.171 -4.291 -13.444 1.00 94.44 92 ALA A O 1
ATOM 734 N N . ASP A 1 93 ? 17.505 -3.422 -11.388 1.00 93.44 93 ASP A N 1
ATOM 735 C CA . ASP A 1 93 ? 18.498 -2.412 -11.758 1.00 93.44 93 ASP A CA 1
ATOM 736 C C . ASP A 1 93 ? 19.733 -3.043 -12.409 1.00 93.44 93 ASP A C 1
ATOM 738 O O . ASP A 1 93 ? 20.161 -2.603 -13.474 1.00 93.44 93 ASP A O 1
ATOM 742 N N . GLU A 1 94 ? 20.261 -4.134 -11.842 1.00 94.50 94 GLU A N 1
ATOM 743 C CA . GLU A 1 94 ? 21.396 -4.867 -12.421 1.00 94.50 94 GLU A CA 1
ATOM 744 C C . GLU A 1 94 ? 21.074 -5.390 -13.832 1.00 94.50 94 GLU A C 1
ATOM 746 O O . GLU A 1 94 ? 21.873 -5.263 -14.760 1.00 94.50 94 GLU A O 1
ATOM 751 N N . ARG A 1 95 ? 19.870 -5.947 -14.029 1.00 90.19 95 ARG A N 1
ATOM 752 C CA . ARG A 1 95 ? 19.433 -6.433 -15.348 1.00 90.19 95 ARG A CA 1
ATOM 753 C C . ARG A 1 95 ? 19.202 -5.296 -16.333 1.00 90.19 95 ARG A C 1
ATOM 755 O O . ARG A 1 95 ? 19.577 -5.437 -17.494 1.00 90.19 95 ARG A O 1
ATOM 762 N N . ALA A 1 96 ? 18.604 -4.195 -15.885 1.00 89.12 96 ALA A N 1
ATOM 763 C CA . ALA A 1 96 ? 18.412 -3.004 -16.702 1.00 89.12 96 ALA A CA 1
ATOM 764 C C . ALA A 1 96 ? 19.768 -2.448 -17.154 1.00 89.12 96 ALA A C 1
ATOM 766 O O . ALA A 1 96 ? 19.978 -2.220 -18.345 1.00 89.12 96 ALA A O 1
ATOM 767 N N . ARG A 1 97 ? 20.732 -2.337 -16.234 1.00 89.06 97 ARG A N 1
ATOM 768 C CA . ARG A 1 97 ? 22.097 -1.908 -16.538 1.00 89.06 97 ARG A CA 1
ATOM 769 C C . ARG A 1 97 ? 22.783 -2.847 -17.535 1.00 89.06 97 ARG A C 1
ATOM 771 O O . ARG A 1 97 ? 23.322 -2.374 -18.530 1.00 89.06 97 ARG A O 1
ATOM 778 N N . ALA A 1 98 ? 22.715 -4.162 -17.325 1.00 88.00 98 ALA A N 1
ATOM 779 C CA . ALA A 1 98 ? 23.308 -5.143 -18.236 1.00 88.00 98 ALA A CA 1
ATOM 780 C C . ALA A 1 98 ? 22.685 -5.108 -19.648 1.00 88.00 98 ALA A C 1
ATOM 782 O O . ALA A 1 98 ? 23.395 -5.258 -20.648 1.00 88.00 98 ALA A O 1
ATOM 783 N N . ALA A 1 99 ? 21.370 -4.884 -19.747 1.00 85.25 99 ALA A N 1
ATOM 784 C CA . ALA A 1 99 ? 20.679 -4.717 -21.024 1.00 85.25 99 ALA A CA 1
ATOM 785 C C . ALA A 1 99 ? 21.140 -3.444 -21.755 1.00 85.25 99 ALA A C 1
ATOM 787 O O . ALA A 1 99 ? 21.447 -3.504 -22.947 1.00 85.25 99 ALA A O 1
ATOM 788 N N . LEU A 1 100 ? 21.271 -2.322 -21.038 1.00 83.44 100 LEU A N 1
ATOM 789 C CA . LEU A 1 100 ? 21.775 -1.064 -21.597 1.00 83.44 100 LEU A CA 1
ATOM 790 C C . LEU A 1 100 ? 23.237 -1.171 -22.058 1.00 83.44 100 LEU A C 1
ATOM 792 O O . LEU A 1 100 ? 23.562 -0.706 -23.149 1.00 83.44 100 LEU A O 1
ATOM 796 N N . GLU A 1 101 ? 24.108 -1.820 -21.279 1.00 85.75 101 GLU A N 1
ATOM 797 C CA . GLU A 1 101 ? 25.507 -2.057 -21.669 1.00 85.75 101 GLU A CA 1
ATOM 798 C C . GLU A 1 101 ? 25.618 -2.966 -22.905 1.00 85.75 101 GLU A C 1
ATOM 800 O O . GLU A 1 101 ? 26.495 -2.771 -23.746 1.00 85.75 101 GLU A O 1
ATOM 805 N N . SER A 1 102 ? 24.731 -3.956 -23.041 1.00 82.81 102 SER A N 1
ATOM 806 C CA . SER A 1 102 ? 24.696 -4.838 -24.217 1.00 82.81 102 SER A CA 1
ATOM 807 C C . SER A 1 102 ? 24.264 -4.086 -25.477 1.00 82.81 102 SER A C 1
ATOM 809 O O . SER A 1 102 ? 24.844 -4.295 -26.542 1.00 82.81 102 SER A O 1
ATOM 811 N N . LEU A 1 103 ? 23.294 -3.175 -25.350 1.00 76.88 103 LEU A N 1
ATOM 812 C CA . LEU A 1 103 ? 22.853 -2.309 -26.445 1.00 76.88 103 LEU A CA 1
ATOM 813 C C . LEU A 1 103 ? 23.950 -1.321 -26.871 1.00 76.88 103 LEU A C 1
ATOM 815 O O . LEU A 1 103 ? 24.143 -1.081 -28.059 1.00 76.88 103 LEU A O 1
ATOM 819 N N . GLU A 1 104 ? 24.704 -0.778 -25.915 1.00 79.56 104 GLU A N 1
ATOM 820 C CA . GLU A 1 104 ? 25.826 0.122 -26.196 1.00 79.56 104 GLU A CA 1
ATOM 821 C C . GLU A 1 104 ? 26.985 -0.596 -26.895 1.00 79.56 104 GLU A C 1
ATOM 823 O O . GLU A 1 104 ? 27.487 -0.112 -27.905 1.00 79.56 104 GLU A O 1
ATOM 828 N N . LYS A 1 105 ? 27.332 -1.812 -26.457 1.00 79.31 105 LYS A N 1
ATOM 829 C CA . LYS A 1 105 ? 28.313 -2.650 -27.164 1.00 79.31 105 LYS A CA 1
ATOM 830 C C . LYS A 1 105 ? 27.860 -3.000 -28.582 1.00 79.31 105 LYS A C 1
ATOM 832 O O . LYS A 1 105 ? 28.683 -3.001 -29.492 1.00 79.31 105 LYS A O 1
ATOM 837 N N . ALA A 1 106 ? 26.569 -3.274 -28.787 1.00 71.75 106 ALA A N 1
ATOM 838 C CA . ALA A 1 106 ? 26.024 -3.511 -30.124 1.00 71.75 106 ALA A CA 1
ATOM 839 C C . ALA A 1 106 ? 26.165 -2.273 -31.032 1.00 71.75 106 ALA A C 1
ATOM 841 O O . ALA A 1 106 ? 26.448 -2.422 -32.219 1.00 71.75 106 ALA A O 1
ATOM 842 N N . ARG A 1 107 ? 26.054 -1.060 -30.471 1.00 68.12 107 ARG A N 1
ATOM 843 C CA . ARG A 1 107 ? 26.300 0.199 -31.191 1.00 68.12 107 ARG A CA 1
ATOM 844 C C . ARG A 1 107 ? 27.770 0.362 -31.593 1.00 68.12 107 ARG A C 1
ATOM 846 O O . ARG A 1 107 ? 28.044 0.670 -32.747 1.00 68.12 107 ARG A O 1
ATOM 853 N N . ASP A 1 108 ?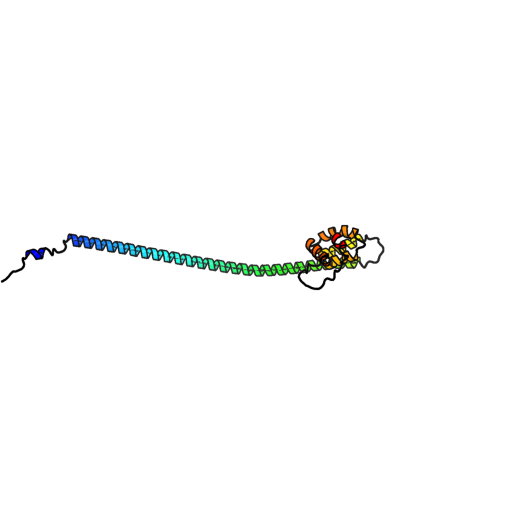 28.703 0.130 -30.672 1.00 65.56 108 ASP A N 1
ATOM 854 C CA . ASP A 1 108 ? 30.136 0.376 -30.909 1.00 65.56 108 ASP A CA 1
ATOM 855 C C . ASP A 1 108 ? 30.788 -0.665 -31.847 1.00 65.56 108 ASP A C 1
ATOM 857 O O . ASP A 1 108 ? 31.799 -0.385 -32.499 1.00 65.56 108 ASP A O 1
ATOM 861 N N . ILE A 1 109 ? 30.213 -1.870 -31.956 1.00 58.97 109 ILE A N 1
ATOM 862 C CA . ILE A 1 109 ? 30.637 -2.884 -32.940 1.00 58.97 109 ILE A CA 1
ATOM 863 C C . ILE A 1 109 ? 30.182 -2.489 -34.354 1.00 58.97 109 ILE A C 1
ATOM 865 O O . ILE A 1 109 ? 30.927 -2.693 -35.310 1.00 58.97 109 ILE A O 1
ATOM 869 N N . GLY A 1 110 ? 29.007 -1.865 -34.490 1.00 54.28 110 GLY A N 1
ATOM 870 C CA . GLY A 1 110 ? 28.498 -1.364 -35.771 1.00 54.28 110 GLY A CA 1
ATOM 871 C C . GLY A 1 110 ? 29.276 -0.171 -36.340 1.00 54.28 110 GLY A C 1
ATOM 872 O O . GLY A 1 110 ? 29.213 0.071 -37.538 1.00 54.28 110 GLY A O 1
ATOM 873 N N . SER A 1 111 ? 30.039 0.558 -35.516 1.00 51.69 111 SER A N 1
ATOM 874 C CA . SER A 1 111 ? 30.816 1.730 -35.951 1.00 51.69 111 SER A CA 1
ATOM 875 C C . SER A 1 111 ? 32.273 1.443 -36.342 1.00 51.69 111 SER A C 1
ATOM 877 O O . SER A 1 111 ? 32.939 2.348 -36.830 1.00 51.69 111 SER A O 1
ATOM 879 N N . ASN A 1 112 ? 32.793 0.229 -36.106 1.00 42.41 112 ASN A N 1
ATOM 880 C CA . ASN A 1 112 ? 34.208 -0.121 -36.340 1.00 42.41 112 ASN A CA 1
ATOM 881 C C . ASN A 1 112 ? 34.434 -1.151 -37.466 1.00 42.41 112 ASN A C 1
ATOM 883 O O . ASN A 1 112 ? 35.555 -1.628 -37.639 1.00 42.41 112 ASN A O 1
ATOM 887 N N . ALA A 1 113 ? 33.398 -1.512 -38.227 1.00 43.19 113 ALA A N 1
ATOM 888 C CA . ALA A 1 113 ? 33.556 -2.309 -39.439 1.00 43.19 113 ALA A CA 1
ATOM 889 C C . ALA A 1 113 ? 33.788 -1.377 -40.640 1.00 43.19 113 ALA A C 1
ATOM 891 O O . ALA A 1 113 ? 32.846 -0.920 -41.279 1.00 43.19 113 ALA A O 1
ATOM 892 N N . GLU A 1 114 ? 35.053 -1.080 -40.940 1.00 48.88 114 GLU A N 1
ATOM 893 C CA . GLU A 1 114 ? 35.435 -0.732 -42.309 1.00 48.88 114 GLU A CA 1
ATOM 894 C C . GLU A 1 114 ? 35.287 -2.000 -43.165 1.00 48.88 114 GLU A C 1
ATOM 896 O O . GLU A 1 114 ? 36.152 -2.863 -43.057 1.00 48.88 114 GLU A O 1
ATOM 901 N N . ASP A 1 115 ? 34.215 -2.148 -43.956 1.00 45.38 115 ASP A N 1
ATOM 902 C CA . ASP A 1 115 ? 34.274 -2.835 -45.262 1.00 45.38 115 ASP A CA 1
ATOM 903 C C . ASP A 1 115 ? 32.959 -2.709 -46.062 1.00 45.38 115 ASP A C 1
ATOM 905 O O . ASP A 1 115 ? 31.884 -3.085 -45.599 1.00 45.38 115 ASP A O 1
ATOM 909 N N . ASP A 1 116 ? 33.097 -2.163 -47.268 1.00 39.66 116 ASP A N 1
ATOM 910 C CA . ASP A 1 116 ? 32.299 -2.324 -48.493 1.00 39.66 116 ASP A CA 1
ATOM 911 C C . ASP A 1 116 ? 30.911 -3.007 -48.404 1.00 39.66 116 ASP A C 1
ATOM 913 O O . ASP A 1 116 ? 30.736 -4.198 -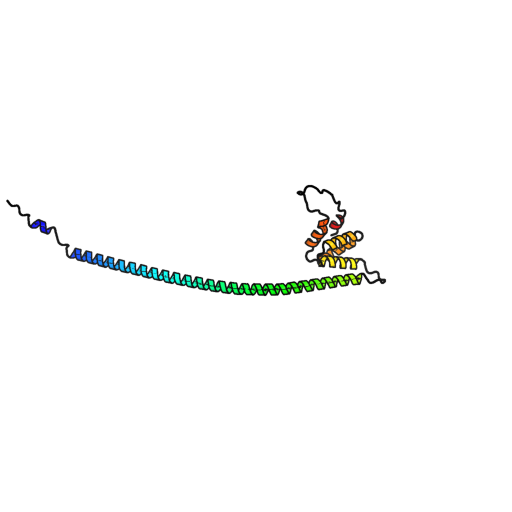48.673 1.00 39.66 116 ASP A O 1
ATOM 917 N N . GLY A 1 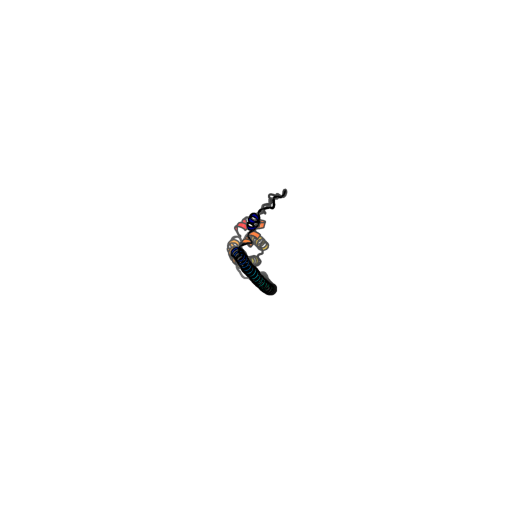117 ? 29.877 -2.215 -48.122 1.00 41.16 117 GLY A N 1
ATOM 918 C CA . GLY A 1 117 ? 28.487 -2.595 -48.354 1.00 41.16 117 GLY A CA 1
ATOM 919 C C . GLY A 1 117 ? 27.555 -1.416 -48.107 1.00 41.16 117 GLY A C 1
ATOM 920 O O . GLY A 1 117 ? 27.591 -0.820 -47.037 1.00 41.16 117 GLY A O 1
ATOM 921 N N . GLU A 1 118 ? 26.728 -1.062 -49.089 1.00 42.53 118 GLU A N 1
ATOM 922 C CA . GLU A 1 118 ? 25.647 -0.080 -48.943 1.00 42.53 118 GLU A CA 1
ATOM 923 C C . GLU A 1 118 ? 24.613 -0.594 -47.922 1.00 42.53 118 GLU A C 1
ATOM 925 O O . GLU A 1 118 ? 23.612 -1.214 -48.281 1.00 42.53 118 GLU A O 1
ATOM 930 N N . VAL A 1 119 ? 24.877 -0.398 -46.629 1.00 48.69 119 VAL A N 1
ATOM 931 C CA . VAL A 1 119 ? 23.908 -0.641 -45.557 1.00 48.69 119 VAL A CA 1
ATOM 932 C C . VAL A 1 119 ? 23.247 0.693 -45.240 1.00 48.69 119 VAL A C 1
ATOM 934 O O . VAL A 1 119 ? 23.900 1.628 -44.793 1.00 48.69 119 VAL A O 1
ATOM 937 N N . ASP A 1 120 ? 21.957 0.761 -45.555 1.00 54.88 120 ASP A N 1
ATOM 938 C CA . ASP A 1 120 ? 21.045 1.893 -45.399 1.00 54.88 120 ASP A CA 1
ATOM 939 C C . ASP A 1 120 ? 21.329 2.735 -44.138 1.00 54.88 120 ASP A C 1
ATOM 941 O O . ASP A 1 120 ? 21.127 2.273 -43.010 1.00 54.88 120 ASP A O 1
ATOM 945 N N . ASP A 1 121 ? 21.755 3.992 -44.330 1.00 61.75 121 ASP A N 1
ATOM 946 C CA . ASP A 1 121 ? 22.015 4.983 -43.269 1.00 61.75 121 ASP A CA 1
ATOM 947 C C . ASP A 1 121 ? 20.836 5.110 -42.273 1.00 61.75 121 ASP A C 1
ATOM 949 O O . ASP A 1 121 ? 20.999 5.552 -41.129 1.00 61.75 121 ASP A O 1
ATOM 953 N N . GLY A 1 122 ? 19.634 4.695 -42.693 1.00 63.84 122 GLY A N 1
ATOM 954 C CA . GLY A 1 122 ? 18.428 4.655 -41.881 1.00 63.84 122 GLY A CA 1
ATOM 955 C C . GLY A 1 122 ? 18.456 3.677 -40.697 1.00 63.84 122 GLY A C 1
ATOM 956 O O . GLY A 1 122 ? 17.922 4.022 -39.643 1.00 63.84 122 GLY A O 1
ATOM 957 N N . ASP A 1 123 ? 19.079 2.501 -40.805 1.00 70.25 123 ASP A N 1
ATOM 958 C CA . ASP A 1 123 ? 19.021 1.476 -39.742 1.00 70.25 123 ASP A CA 1
ATOM 959 C C . ASP A 1 123 ? 19.930 1.824 -38.543 1.00 70.25 123 ASP A C 1
ATOM 961 O O . ASP A 1 123 ? 19.578 1.643 -37.368 1.00 70.25 123 ASP A O 1
ATOM 965 N N . GLY A 1 124 ? 21.078 2.446 -38.829 1.00 78.81 124 GLY A N 1
ATOM 966 C CA . GLY A 1 124 ? 21.984 2.984 -37.811 1.00 78.81 124 GLY A CA 1
ATOM 967 C C . GLY A 1 124 ? 21.392 4.182 -37.056 1.00 78.81 124 GLY A C 1
ATOM 968 O O . GLY A 1 124 ? 21.589 4.311 -35.842 1.00 78.81 124 GLY A O 1
ATOM 969 N N . LEU A 1 125 ? 20.625 5.036 -37.746 1.00 83.12 125 LEU A N 1
ATOM 970 C CA . LEU A 1 125 ? 19.910 6.166 -37.141 1.00 83.12 125 LEU A CA 1
ATOM 971 C C . LEU A 1 125 ? 18.841 5.682 -36.147 1.00 83.12 125 LEU A C 1
ATOM 973 O O . LEU A 1 125 ? 18.796 6.163 -35.009 1.00 83.12 125 LEU A O 1
ATOM 977 N N . LEU A 1 126 ? 18.045 4.681 -36.533 1.00 84.88 126 LEU A N 1
ATOM 978 C CA . LEU A 1 126 ? 16.965 4.141 -35.708 1.00 84.88 126 LEU A CA 1
ATOM 979 C C . LEU A 1 126 ? 17.517 3.470 -34.449 1.00 84.88 126 LEU A C 1
ATOM 981 O O . LEU A 1 126 ? 17.007 3.683 -33.349 1.00 84.88 126 LEU A O 1
ATOM 985 N N . SER A 1 127 ? 18.586 2.691 -34.602 1.00 84.00 127 SER A N 1
ATOM 986 C CA . SER A 1 127 ? 19.247 1.999 -33.494 1.00 84.00 127 SER A CA 1
ATOM 987 C C . SER A 1 127 ? 19.824 2.978 -32.464 1.00 84.00 127 SER A C 1
ATOM 989 O O . SER A 1 127 ? 19.684 2.772 -31.255 1.00 84.00 127 SER A O 1
ATOM 991 N N . ALA A 1 128 ? 20.412 4.088 -32.921 1.00 85.50 128 ALA A N 1
ATOM 992 C CA . ALA A 1 128 ? 20.905 5.142 -32.040 1.00 85.50 128 ALA A CA 1
ATOM 993 C C . ALA A 1 128 ? 19.761 5.855 -31.295 1.00 85.50 128 ALA A C 1
ATOM 995 O O . ALA A 1 128 ? 19.839 5.996 -30.072 1.00 85.50 128 ALA A O 1
ATOM 996 N N . LEU A 1 129 ? 18.679 6.227 -31.992 1.00 88.00 129 LEU A N 1
ATOM 997 C CA . LEU A 1 129 ? 17.498 6.847 -31.376 1.00 88.00 129 LEU A CA 1
ATOM 998 C C . LEU A 1 129 ? 16.857 5.928 -30.332 1.00 88.00 129 LEU A C 1
ATOM 1000 O O . LEU A 1 129 ? 16.615 6.363 -29.209 1.00 88.00 129 LEU A O 1
ATOM 1004 N N . LYS A 1 130 ? 16.670 4.642 -30.652 1.00 87.88 130 LYS A N 1
ATOM 1005 C CA . LYS A 1 130 ? 16.157 3.640 -29.705 1.00 87.88 130 LYS A CA 1
ATOM 1006 C C . LYS A 1 130 ? 17.014 3.544 -28.453 1.00 87.88 130 LYS A C 1
ATOM 1008 O O . LYS A 1 130 ? 16.476 3.479 -27.352 1.00 87.88 130 LYS A O 1
ATOM 1013 N N . SER A 1 131 ? 18.340 3.588 -28.595 1.00 87.19 131 SER A N 1
ATOM 1014 C CA . SER A 1 131 ? 19.239 3.552 -27.439 1.00 87.19 131 SER A CA 1
ATOM 1015 C C . SER A 1 131 ? 19.077 4.765 -26.516 1.00 87.19 131 SER A C 1
ATOM 1017 O O . SER A 1 131 ? 19.089 4.605 -25.297 1.00 87.19 131 SER A O 1
ATOM 1019 N N . LEU A 1 132 ? 18.868 5.958 -27.081 1.00 88.88 132 LEU A N 1
ATOM 1020 C CA . LEU A 1 132 ? 18.654 7.195 -26.326 1.00 88.88 132 LEU A CA 1
ATOM 1021 C C . LEU A 1 132 ? 17.268 7.206 -25.659 1.00 88.88 132 LEU A C 1
ATOM 1023 O O . LEU A 1 132 ? 17.156 7.567 -24.488 1.00 88.88 132 LEU A O 1
ATOM 1027 N N . CYS A 1 133 ? 16.237 6.722 -26.360 1.00 90.12 133 CYS A N 1
ATOM 1028 C CA . CYS A 1 133 ? 14.881 6.566 -25.828 1.00 90.12 133 CYS A CA 1
ATOM 1029 C C . CYS A 1 133 ? 14.815 5.549 -24.679 1.00 90.12 133 CYS A C 1
ATOM 1031 O O . CYS A 1 133 ? 14.188 5.826 -23.657 1.00 90.12 133 CYS A O 1
ATOM 1033 N N . LEU A 1 134 ? 15.501 4.408 -24.807 1.00 87.88 134 LEU A N 1
ATOM 1034 C CA . LEU A 1 134 ? 15.595 3.383 -23.760 1.00 87.88 134 LEU A CA 1
ATOM 1035 C C . LEU A 1 134 ? 16.356 3.879 -22.524 1.00 87.88 134 LEU A C 1
ATOM 1037 O O . LEU A 1 134 ? 15.984 3.551 -21.400 1.00 87.88 134 LEU A O 1
ATOM 1041 N N . LYS A 1 135 ? 17.411 4.684 -22.719 1.00 88.06 135 LYS A N 1
ATOM 1042 C CA . LYS A 1 135 ? 18.188 5.297 -21.627 1.00 88.06 135 LYS A CA 1
ATOM 1043 C C . LYS A 1 135 ? 17.474 6.481 -20.961 1.00 88.06 135 LYS A C 1
ATOM 1045 O O . LYS A 1 135 ? 17.977 6.971 -19.954 1.00 88.06 135 LYS A O 1
ATOM 1050 N N . MET A 1 136 ? 16.335 6.936 -21.495 1.00 91.25 136 MET A N 1
ATOM 1051 C CA . MET A 1 136 ? 15.688 8.195 -21.101 1.00 91.25 136 MET A CA 1
ATOM 1052 C C . MET A 1 136 ? 16.656 9.398 -21.155 1.00 91.25 136 MET A C 1
ATOM 1054 O O . MET A 1 136 ? 16.565 10.318 -20.344 1.00 91.25 136 MET A O 1
ATOM 1058 N N . ASP A 1 137 ? 17.610 9.394 -22.092 1.00 90.75 137 ASP A N 1
ATOM 1059 C CA . ASP A 1 137 ? 18.631 10.441 -22.201 1.00 90.75 137 ASP A CA 1
ATOM 1060 C C . ASP A 1 137 ? 18.116 11.615 -23.040 1.00 90.75 137 ASP A C 1
ATOM 1062 O O . ASP A 1 137 ? 18.365 11.708 -24.243 1.00 90.75 137 ASP A O 1
ATOM 1066 N N . ALA A 1 138 ? 17.374 12.518 -22.395 1.00 91.00 138 ALA A N 1
ATOM 1067 C CA . ALA A 1 138 ? 16.783 13.686 -23.044 1.00 91.00 138 ALA A CA 1
ATOM 1068 C C . ALA A 1 138 ? 17.832 14.613 -23.681 1.00 91.00 138 ALA A C 1
ATOM 1070 O O . ALA A 1 138 ? 17.599 15.167 -24.757 1.00 91.00 138 ALA A O 1
ATOM 1071 N N . ARG A 1 139 ? 19.000 14.770 -23.041 1.00 89.38 139 ARG A N 1
ATOM 1072 C CA . ARG A 1 139 ? 20.047 15.682 -23.518 1.00 89.38 139 ARG A CA 1
ATOM 1073 C C . ARG A 1 139 ? 20.817 15.085 -24.687 1.00 89.38 139 ARG A C 1
ATOM 1075 O O . ARG A 1 139 ? 20.973 15.753 -25.704 1.00 89.38 139 ARG A O 1
ATOM 1082 N N . GLY A 1 140 ? 21.215 13.818 -24.581 1.00 89.88 140 GLY A N 1
ATOM 1083 C CA . GLY A 1 140 ? 21.826 13.092 -25.691 1.00 89.88 140 GLY A CA 1
ATOM 1084 C C . GLY A 1 140 ? 20.886 12.978 -26.891 1.00 89.88 140 GLY A C 1
ATOM 1085 O O . GLY A 1 140 ? 21.324 13.159 -28.024 1.00 89.88 140 GLY A O 1
ATOM 1086 N N . PHE A 1 141 ? 19.586 12.758 -26.658 1.00 90.69 141 PHE A N 1
ATOM 1087 C CA . PHE A 1 141 ? 18.555 12.770 -27.699 1.00 90.69 141 PHE A CA 1
ATOM 1088 C C . PHE A 1 141 ? 18.468 14.124 -28.413 1.00 90.69 141 PHE A C 1
ATOM 1090 O O . PHE A 1 141 ? 18.505 14.180 -29.643 1.00 90.69 141 PHE A O 1
ATOM 1097 N N . TRP A 1 142 ? 18.413 15.218 -27.654 1.00 89.94 142 TRP A N 1
ATOM 1098 C CA . TRP A 1 142 ? 18.374 16.576 -28.190 1.00 89.94 142 TRP A CA 1
ATOM 1099 C C . TRP A 1 142 ? 19.619 16.921 -29.024 1.00 89.94 142 TRP A C 1
ATOM 1101 O O . TRP A 1 142 ? 19.501 17.348 -30.177 1.00 89.94 142 TRP A O 1
ATOM 1111 N N . ASP A 1 143 ? 20.812 16.668 -28.482 1.00 89.31 143 ASP A N 1
ATOM 1112 C CA . ASP A 1 143 ? 22.085 16.937 -29.159 1.00 89.31 143 ASP A CA 1
ATOM 1113 C C . ASP A 1 143 ? 22.224 16.104 -30.445 1.00 89.31 143 ASP A C 1
ATOM 1115 O O . ASP A 1 143 ? 22.690 16.600 -31.475 1.00 89.31 143 ASP A O 1
ATOM 1119 N N . PHE A 1 144 ? 21.752 14.854 -30.419 1.00 89.00 144 PHE A N 1
ATOM 1120 C CA . PHE A 1 144 ? 21.744 13.960 -31.574 1.00 89.00 144 PHE A CA 1
ATOM 1121 C C . PHE A 1 144 ? 20.839 14.468 -32.706 1.00 89.00 144 PHE A C 1
ATOM 1123 O O . PHE A 1 144 ? 21.254 14.481 -33.868 1.00 89.00 144 PHE A O 1
ATOM 1130 N N . VAL A 1 145 ? 19.629 14.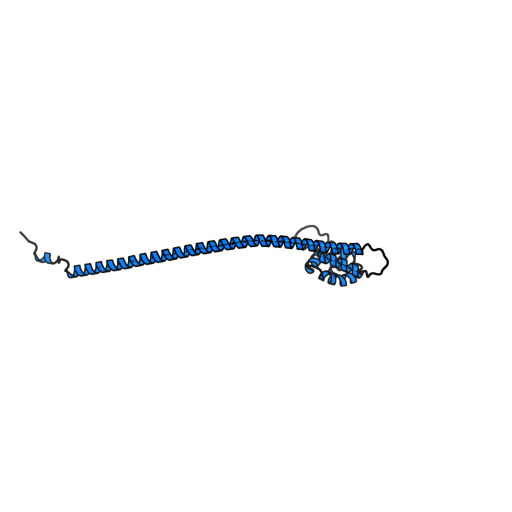936 -32.380 1.00 89.06 145 VAL A N 1
ATOM 1131 C CA . VAL A 1 145 ? 18.692 15.517 -33.356 1.00 89.06 145 VAL A CA 1
ATOM 1132 C C . VAL A 1 145 ? 19.268 16.798 -33.967 1.00 89.06 145 VAL A C 1
ATOM 1134 O O . VAL A 1 145 ? 19.223 16.969 -35.188 1.00 89.06 145 VAL A O 1
ATOM 1137 N N . ILE A 1 146 ? 19.870 17.680 -33.158 1.00 88.06 146 ILE A N 1
ATOM 1138 C CA . ILE A 1 146 ? 20.489 18.922 -33.653 1.00 88.06 146 ILE A CA 1
ATOM 1139 C C . ILE A 1 146 ? 21.664 18.630 -34.589 1.00 88.06 146 ILE A C 1
ATOM 1141 O O . ILE A 1 146 ? 21.776 19.259 -35.648 1.00 88.06 146 ILE A O 1
ATOM 1145 N N . ALA A 1 147 ? 22.532 17.683 -34.223 1.00 87.81 147 ALA A N 1
ATOM 1146 C CA . ALA A 1 147 ? 23.715 17.333 -35.005 1.00 87.81 147 ALA A CA 1
ATOM 1147 C C . ALA A 1 147 ? 23.362 16.834 -36.418 1.00 87.81 147 ALA A C 1
ATOM 1149 O O . ALA A 1 147 ? 24.123 17.063 -37.361 1.00 87.81 147 ALA A O 1
ATOM 1150 N N . ARG A 1 148 ? 22.184 16.217 -36.593 1.00 84.88 148 ARG A N 1
ATOM 1151 C CA . ARG A 1 148 ? 21.726 15.633 -37.865 1.00 84.88 148 ARG A CA 1
ATOM 1152 C C . ARG A 1 148 ? 20.641 16.436 -38.584 1.00 84.88 148 ARG A C 1
ATOM 1154 O O . ARG A 1 148 ? 19.823 15.876 -39.308 1.00 84.88 148 ARG A O 1
ATOM 1161 N N . LYS A 1 149 ? 20.671 17.769 -38.490 1.00 83.62 149 LYS A N 1
ATOM 1162 C CA . LYS A 1 149 ? 19.716 18.671 -39.177 1.00 83.62 149 LYS A CA 1
ATOM 1163 C C . LYS A 1 149 ? 19.495 18.378 -40.675 1.00 83.62 149 LYS A C 1
ATOM 1165 O O . LYS A 1 149 ? 18.431 18.683 -41.206 1.00 83.62 149 LYS A O 1
ATOM 1170 N N . LYS A 1 150 ? 20.495 17.825 -41.374 1.00 83.94 150 LYS A N 1
ATOM 1171 C CA . LYS A 1 150 ? 20.419 17.497 -42.811 1.00 83.94 150 LYS A CA 1
ATOM 1172 C C . LYS A 1 150 ? 19.569 16.250 -43.116 1.00 83.94 150 LYS A C 1
ATOM 1174 O O . LYS A 1 150 ? 19.120 16.113 -44.246 1.00 83.94 150 LYS A O 1
ATOM 1179 N N . GLU A 1 151 ? 19.311 15.395 -42.127 1.00 84.00 151 GLU A N 1
ATOM 1180 C CA . GLU A 1 151 ? 18.575 14.120 -42.240 1.00 84.00 151 GLU A CA 1
ATOM 1181 C C . GLU A 1 151 ? 17.129 14.240 -41.715 1.00 84.00 151 GLU A C 1
ATOM 1183 O O . GLU A 1 151 ? 16.570 13.310 -41.136 1.00 84.00 151 GLU A O 1
ATOM 1188 N N . LEU A 1 152 ? 16.509 15.410 -41.898 1.00 83.38 152 LEU A N 1
ATOM 1189 C CA . LEU A 1 152 ? 15.229 15.776 -41.282 1.00 83.38 152 LEU A CA 1
ATOM 1190 C C . LEU A 1 152 ? 14.100 14.762 -41.525 1.00 83.38 152 LEU A C 1
ATOM 1192 O O . LEU A 1 152 ? 13.354 14.441 -40.603 1.00 83.38 152 LEU A O 1
ATOM 1196 N N . GLU A 1 153 ? 13.979 14.251 -42.750 1.00 84.50 153 GLU A N 1
ATOM 1197 C CA . GLU A 1 153 ? 12.893 13.330 -43.112 1.00 84.50 153 GLU A CA 1
ATOM 1198 C C . GLU A 1 153 ? 13.104 11.916 -42.564 1.00 84.50 153 GLU A C 1
ATOM 1200 O O . GLU A 1 153 ? 12.143 11.228 -42.198 1.00 84.50 153 GLU A O 1
ATOM 1205 N N . ASN A 1 154 ? 14.364 11.510 -42.404 1.00 84.75 154 ASN A N 1
ATOM 1206 C CA . ASN A 1 154 ? 14.703 10.261 -41.732 1.00 84.75 154 ASN A CA 1
ATOM 1207 C C . ASN A 1 154 ? 14.435 10.387 -40.225 1.00 84.75 154 ASN A C 1
ATOM 1209 O O . ASN A 1 154 ? 13.814 9.507 -39.638 1.00 84.75 154 ASN A O 1
ATOM 1213 N N . LEU A 1 155 ? 14.780 11.522 -39.605 1.00 87.44 155 LEU A N 1
ATOM 1214 C CA . LEU A 1 155 ? 14.431 11.803 -38.207 1.00 87.44 155 LEU A CA 1
ATOM 1215 C C . LEU A 1 155 ? 12.911 11.801 -37.988 1.00 87.44 155 LEU A C 1
ATOM 1217 O O . LEU A 1 155 ? 12.423 11.128 -37.085 1.00 87.44 155 LEU A O 1
ATOM 1221 N N . ARG A 1 156 ? 12.147 12.484 -38.847 1.00 88.56 156 ARG A N 1
ATOM 1222 C CA . ARG A 1 156 ? 10.682 12.585 -38.737 1.00 88.56 156 ARG A CA 1
ATOM 1223 C C . ARG A 1 156 ? 9.981 11.225 -38.824 1.00 88.56 156 ARG A C 1
ATOM 1225 O O . ARG A 1 156 ? 8.950 11.026 -38.187 1.00 88.56 156 ARG A O 1
ATOM 1232 N N . SER A 1 157 ? 10.517 10.300 -39.618 1.00 89.19 157 SER A N 1
ATOM 1233 C CA . SER A 1 157 ? 9.961 8.950 -39.759 1.00 89.19 157 SER A CA 1
ATOM 1234 C C . SER A 1 157 ? 10.417 7.996 -38.652 1.00 89.19 157 SER A C 1
ATOM 1236 O O . SER A 1 157 ? 9.635 7.146 -38.232 1.00 89.19 157 SER A O 1
ATOM 1238 N N . GLN A 1 158 ? 11.642 8.145 -38.141 1.00 89.00 158 GLN A N 1
ATOM 1239 C CA . GLN A 1 158 ? 12.231 7.206 -37.183 1.00 89.00 158 GLN A CA 1
ATOM 1240 C C . GLN A 1 158 ? 12.042 7.586 -35.713 1.00 89.00 158 GLN A C 1
ATOM 1242 O O . GLN A 1 158 ? 11.933 6.689 -34.878 1.00 89.00 158 GLN A O 1
ATOM 1247 N N . ILE A 1 159 ? 11.956 8.878 -35.375 1.00 90.44 159 ILE A N 1
ATOM 1248 C CA . ILE A 1 159 ? 11.717 9.339 -33.996 1.00 90.44 159 ILE A CA 1
ATOM 1249 C C . ILE A 1 159 ? 10.438 8.715 -33.413 1.00 90.44 159 ILE A C 1
ATOM 1251 O O . ILE A 1 159 ? 10.528 8.122 -32.337 1.00 90.44 159 ILE A O 1
ATOM 1255 N N . PRO A 1 160 ? 9.276 8.727 -34.101 1.00 90.50 160 PRO A N 1
ATOM 1256 C CA . PRO A 1 160 ? 8.072 8.086 -33.575 1.00 90.50 160 PRO A CA 1
ATOM 1257 C C . PRO A 1 160 ? 8.247 6.582 -33.345 1.00 90.50 160 PRO A C 1
ATOM 1259 O O . PRO A 1 160 ? 7.697 6.043 -32.391 1.00 90.50 160 PRO A O 1
ATOM 1262 N N . VAL A 1 161 ? 9.027 5.906 -34.197 1.00 89.88 161 VAL A N 1
ATOM 1263 C CA . VAL A 1 161 ? 9.297 4.464 -34.088 1.00 89.88 161 VAL A CA 1
ATOM 1264 C C . VAL A 1 161 ? 10.205 4.163 -32.894 1.00 89.88 161 VAL A C 1
ATOM 1266 O O . VAL A 1 161 ? 9.995 3.168 -32.208 1.00 89.88 161 VAL A O 1
ATOM 1269 N N . ALA A 1 162 ? 11.188 5.021 -32.617 1.00 89.56 162 ALA A N 1
ATOM 1270 C CA . ALA A 1 162 ? 12.084 4.879 -31.473 1.00 89.56 162 ALA A CA 1
ATOM 1271 C C . ALA A 1 162 ? 11.413 5.230 -30.134 1.00 89.56 162 ALA A C 1
ATOM 1273 O O . ALA A 1 162 ? 11.685 4.587 -29.122 1.00 89.56 162 ALA A O 1
ATOM 1274 N N . LEU A 1 163 ? 10.501 6.208 -30.124 1.00 89.62 163 LEU A N 1
ATOM 1275 C CA . LEU A 1 163 ? 9.781 6.633 -28.919 1.00 89.62 163 LEU A CA 1
ATOM 1276 C C . LEU A 1 163 ? 8.860 5.549 -28.343 1.00 89.62 163 LEU A C 1
ATOM 1278 O O . LEU A 1 163 ? 8.541 5.607 -27.159 1.00 89.62 163 LEU A O 1
ATOM 1282 N N . VAL A 1 164 ? 8.459 4.549 -29.136 1.00 88.50 164 VAL A N 1
ATOM 1283 C CA . VAL A 1 164 ? 7.682 3.394 -28.644 1.00 88.50 164 VAL A CA 1
ATOM 1284 C C . VAL A 1 164 ? 8.455 2.602 -27.586 1.00 88.50 164 VAL A C 1
ATOM 1286 O O . VAL A 1 164 ? 7.847 2.080 -26.656 1.00 88.50 164 VAL A O 1
ATOM 1289 N N . ASP A 1 165 ? 9.784 2.558 -27.694 1.00 82.56 165 ASP A N 1
ATOM 1290 C CA . ASP A 1 165 ? 10.659 1.838 -26.764 1.00 82.56 165 ASP A CA 1
ATOM 1291 C C . ASP A 1 165 ? 10.995 2.676 -25.506 1.00 82.56 165 ASP A C 1
ATOM 1293 O O . ASP A 1 165 ? 11.769 2.254 -24.648 1.00 82.56 165 ASP A O 1
ATOM 1297 N N . CYS A 1 166 ? 10.429 3.881 -25.381 1.00 87.75 166 CYS A N 1
ATOM 1298 C CA . CYS A 1 166 ? 10.692 4.809 -24.289 1.00 87.75 166 CYS A CA 1
ATOM 1299 C C . CYS A 1 166 ? 9.805 4.525 -23.065 1.00 87.75 166 CYS A C 1
ATOM 1301 O O . CYS A 1 166 ? 8.614 4.243 -23.194 1.00 87.75 166 CYS A O 1
ATOM 1303 N N . VAL A 1 167 ? 10.373 4.648 -21.860 1.00 88.44 167 VAL A N 1
ATOM 1304 C CA . VAL A 1 167 ? 9.648 4.406 -20.596 1.00 88.44 167 VAL A CA 1
ATOM 1305 C C . VAL A 1 167 ? 8.549 5.449 -20.368 1.00 88.44 167 VAL A C 1
ATOM 1307 O O . VAL A 1 167 ? 7.459 5.111 -19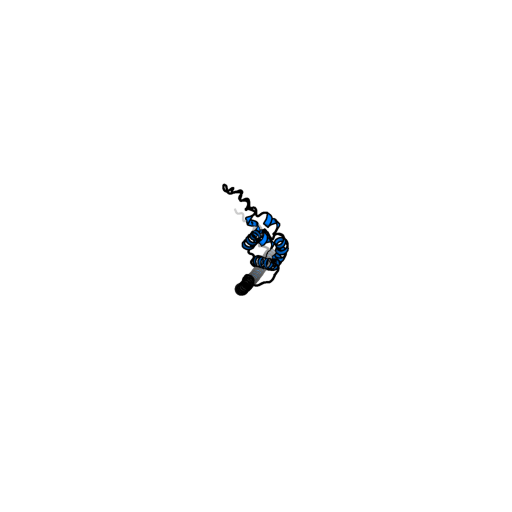.912 1.00 88.44 167 VAL A O 1
ATOM 1310 N N . ASP A 1 168 ? 8.832 6.712 -20.694 1.00 92.06 168 ASP A N 1
ATOM 1311 C CA . ASP A 1 168 ? 7.890 7.831 -20.602 1.00 92.06 168 ASP A CA 1
ATOM 1312 C C . ASP A 1 168 ? 8.141 8.806 -21.770 1.00 92.06 168 ASP A C 1
ATOM 1314 O O . ASP A 1 168 ? 8.920 9.759 -21.637 1.00 92.06 168 ASP A O 1
ATOM 1318 N N . PRO A 1 169 ? 7.519 8.561 -22.942 1.00 91.88 169 PRO A N 1
ATOM 1319 C CA . PRO A 1 169 ? 7.741 9.380 -24.130 1.00 91.88 169 PRO A CA 1
ATOM 1320 C C . PRO A 1 169 ? 7.394 10.868 -23.926 1.00 91.88 169 PRO A C 1
ATOM 1322 O O . PRO A 1 169 ? 8.210 11.711 -24.304 1.00 91.88 169 PRO A O 1
ATOM 1325 N N . PRO A 1 170 ? 6.248 11.240 -23.308 1.00 91.81 170 PRO A N 1
ATOM 1326 C CA . PRO A 1 170 ? 5.938 12.641 -23.026 1.00 91.81 170 PRO A CA 1
ATOM 1327 C C . PRO A 1 170 ? 7.000 13.334 -22.175 1.00 91.81 170 PRO A C 1
ATOM 1329 O O . PRO A 1 170 ? 7.395 14.457 -22.491 1.00 91.81 170 PRO A O 1
ATOM 1332 N N . LYS A 1 171 ? 7.487 12.677 -21.115 1.00 92.00 171 LYS A N 1
ATOM 1333 C CA . LYS A 1 171 ? 8.528 13.247 -20.257 1.00 92.00 171 LYS A CA 1
ATOM 1334 C C . LYS A 1 171 ? 9.837 13.452 -21.014 1.00 92.00 171 LYS A C 1
ATOM 1336 O O . LYS A 1 171 ? 10.402 14.539 -20.925 1.00 92.00 171 LYS A O 1
ATOM 1341 N N . LEU A 1 172 ? 10.283 12.455 -21.785 1.00 92.25 172 LEU A N 1
ATOM 1342 C CA . LEU A 1 172 ? 11.509 12.556 -22.582 1.00 92.25 172 LEU A CA 1
ATOM 1343 C C . LEU A 1 172 ? 11.449 13.744 -23.550 1.00 92.25 172 LEU A C 1
ATOM 1345 O O . LEU A 1 172 ? 12.383 14.541 -23.607 1.00 92.25 172 LEU A O 1
ATOM 1349 N N . VAL A 1 173 ? 10.342 13.880 -24.288 1.00 91.38 173 VAL A N 1
ATOM 1350 C CA . VAL A 1 173 ? 10.151 14.965 -25.261 1.00 91.38 173 VAL A CA 1
ATOM 1351 C C . VAL A 1 173 ? 10.167 16.327 -24.570 1.00 91.38 173 VAL A C 1
ATOM 1353 O O . VAL A 1 173 ? 10.865 17.231 -25.027 1.00 91.38 173 VAL A O 1
ATOM 1356 N N . LEU A 1 174 ? 9.445 16.476 -23.454 1.00 90.44 174 LEU A N 1
ATOM 1357 C CA . LEU A 1 174 ? 9.394 17.732 -22.700 1.00 90.44 174 LEU A CA 1
ATOM 1358 C C . LEU A 1 174 ? 10.758 18.127 -22.124 1.00 90.44 174 LEU A C 1
ATOM 1360 O O . LEU A 1 174 ? 11.117 19.303 -22.163 1.00 90.44 174 LEU A O 1
ATOM 1364 N N . GLU A 1 175 ? 11.524 17.163 -21.613 1.00 89.56 175 GLU A N 1
ATOM 1365 C CA . GLU A 1 175 ? 12.880 17.406 -21.121 1.00 89.56 175 GLU A CA 1
ATOM 1366 C C . GLU A 1 175 ? 13.837 17.766 -22.267 1.00 89.56 175 GLU A C 1
ATOM 1368 O O . GLU A 1 175 ? 14.622 18.703 -22.120 1.00 89.56 175 GLU A O 1
ATOM 1373 N N . ALA A 1 176 ? 13.729 17.111 -23.427 1.00 89.44 176 ALA A N 1
ATOM 1374 C CA . ALA A 1 176 ? 14.574 17.383 -24.590 1.00 89.44 176 ALA A CA 1
ATOM 1375 C C . ALA A 1 176 ? 14.357 18.800 -25.152 1.00 89.44 176 ALA A C 1
ATOM 1377 O O . ALA A 1 176 ? 15.319 19.524 -25.394 1.00 89.44 176 ALA A O 1
ATOM 1378 N N . VAL A 1 177 ? 13.102 19.241 -25.312 1.00 87.31 177 VAL A N 1
ATOM 1379 C CA . VAL A 1 177 ? 12.787 20.572 -25.878 1.00 87.31 177 VAL A CA 1
ATOM 1380 C C . VAL A 1 177 ? 12.908 21.719 -24.867 1.00 87.31 177 VAL A C 1
ATOM 1382 O O . VAL A 1 177 ? 12.764 22.888 -25.237 1.00 87.31 177 VAL A O 1
ATOM 1385 N N . SER A 1 178 ? 13.173 21.416 -23.592 1.00 82.88 178 SER A N 1
ATOM 1386 C CA . SER A 1 178 ? 13.241 22.412 -22.513 1.00 82.88 178 SER A CA 1
ATOM 1387 C C . SER A 1 178 ? 14.322 23.481 -22.733 1.00 82.88 178 SER A C 1
ATOM 1389 O O . SER A 1 178 ? 14.150 24.626 -22.321 1.00 82.88 178 SER A O 1
ATOM 1391 N N . GLU A 1 179 ? 15.391 23.152 -23.462 1.00 70.94 179 GLU A N 1
ATOM 1392 C CA . GLU A 1 179 ? 16.481 24.076 -23.810 1.00 70.94 179 GLU A CA 1
ATOM 1393 C C . GLU A 1 179 ? 16.056 25.149 -24.842 1.00 70.94 179 GLU A C 1
ATOM 1395 O O . GLU A 1 179 ? 16.708 26.185 -24.990 1.00 70.94 179 GLU A O 1
ATOM 1400 N N . VAL A 1 180 ? 14.949 24.947 -25.569 1.00 77.00 180 VAL A N 1
ATOM 1401 C CA . VAL A 1 180 ? 14.410 25.933 -26.533 1.00 77.00 180 VAL A CA 1
ATOM 1402 C C . VAL A 1 180 ? 13.425 26.891 -25.887 1.00 77.00 180 VAL A C 1
ATOM 1404 O O . VAL A 1 180 ? 13.313 28.044 -26.308 1.00 77.00 180 VAL A O 1
ATOM 1407 N N . PHE A 1 181 ? 12.721 26.430 -24.860 1.00 74.25 181 PHE A N 1
ATOM 1408 C CA . PHE A 1 181 ? 11.711 27.212 -24.166 1.00 74.25 181 PHE A CA 1
ATOM 1409 C C . PHE A 1 181 ? 12.254 27.625 -22.799 1.00 74.25 181 PHE A C 1
ATOM 1411 O O . PHE A 1 181 ? 12.092 26.883 -21.829 1.00 74.25 181 PHE A O 1
ATOM 1418 N N . PRO A 1 182 ? 12.900 28.803 -22.684 1.00 66.88 182 PRO A N 1
ATOM 1419 C CA . PRO A 1 182 ? 13.398 29.260 -21.400 1.00 66.88 182 PRO A CA 1
ATOM 1420 C C . PRO A 1 182 ? 12.245 29.319 -20.400 1.00 66.88 182 PRO A C 1
ATOM 1422 O O . PRO A 1 182 ? 11.193 29.900 -20.679 1.00 66.88 182 PRO A O 1
ATOM 1425 N N . VAL A 1 183 ? 12.464 28.727 -19.224 1.00 67.88 183 VAL A N 1
ATOM 1426 C CA . VAL A 1 183 ? 11.538 28.843 -18.097 1.00 67.88 183 VAL A CA 1
ATOM 1427 C C . VAL A 1 183 ? 11.285 30.326 -17.857 1.00 67.88 183 VAL A C 1
ATOM 1429 O O . VAL A 1 183 ? 12.223 31.120 -17.771 1.00 67.88 183 VAL A O 1
ATOM 1432 N N . ASP A 1 184 ? 10.017 30.707 -17.789 1.00 62.59 184 ASP A N 1
ATOM 1433 C CA . ASP A 1 184 ? 9.598 32.088 -17.620 1.00 62.59 184 ASP A CA 1
ATOM 1434 C C . ASP A 1 184 ? 10.112 32.666 -16.286 1.00 62.59 184 ASP A C 1
ATOM 1436 O O . ASP A 1 184 ? 9.529 32.452 -15.225 1.00 62.59 184 ASP A O 1
ATOM 1440 N N . LYS A 1 185 ? 11.234 33.397 -16.326 1.00 60.34 185 LYS A N 1
ATOM 1441 C CA . LYS A 1 185 ? 11.871 34.035 -15.158 1.00 60.34 185 LYS A CA 1
ATOM 1442 C C . LYS A 1 185 ? 11.412 35.483 -14.965 1.00 60.34 185 LYS A C 1
ATOM 1444 O O . LYS A 1 185 ? 12.208 36.327 -14.561 1.00 60.34 185 LYS A O 1
ATOM 1449 N N . ARG A 1 186 ? 10.134 35.796 -15.207 1.00 60.38 186 ARG A N 1
ATOM 1450 C CA . ARG A 1 186 ? 9.535 37.143 -15.031 1.00 60.38 186 ARG A CA 1
ATOM 1451 C C . ARG A 1 186 ? 9.565 37.714 -13.591 1.00 60.38 186 ARG A C 1
ATOM 1453 O O . ARG A 1 186 ? 8.870 38.684 -13.313 1.00 60.38 186 ARG A O 1
ATOM 1460 N N . GLY A 1 187 ? 10.381 37.160 -12.691 1.00 56.88 187 GLY A N 1
ATOM 1461 C CA . GLY A 1 187 ? 10.622 37.659 -11.332 1.00 56.88 187 GLY A CA 1
ATOM 1462 C C . GLY A 1 187 ? 12.095 37.878 -10.955 1.00 56.88 187 GLY A C 1
ATOM 1463 O O . GLY A 1 187 ? 12.352 38.238 -9.812 1.00 56.88 187 GLY A O 1
ATOM 1464 N N . VAL A 1 188 ? 13.063 37.669 -11.858 1.00 53.56 188 VAL A N 1
ATOM 1465 C CA . VAL A 1 188 ? 14.487 37.941 -11.578 1.00 53.56 188 VAL A CA 1
ATOM 1466 C C . VAL A 1 188 ? 14.982 39.002 -12.553 1.00 53.56 188 VAL A C 1
ATOM 1468 O O . VAL A 1 188 ? 15.166 38.743 -13.741 1.00 53.56 188 VAL A O 1
ATOM 1471 N N . GLU A 1 189 ? 15.131 40.226 -12.052 1.00 45.22 189 GLU A N 1
ATOM 1472 C CA . GLU A 1 189 ? 15.664 41.355 -12.808 1.00 45.22 189 GLU A CA 1
ATOM 1473 C C . GLU A 1 189 ? 17.094 41.059 -13.286 1.00 45.22 189 GLU A C 1
ATOM 1475 O O . GLU A 1 189 ? 17.969 40.717 -12.494 1.00 45.22 189 GLU A O 1
ATOM 1480 N N . GLY A 1 190 ? 17.331 41.235 -14.589 1.00 54.34 190 GLY A N 1
ATOM 1481 C CA . GLY A 1 190 ? 18.676 41.333 -15.157 1.00 54.34 190 GLY A CA 1
ATOM 1482 C C . GLY A 1 190 ? 19.285 40.031 -15.683 1.00 54.34 190 GLY A C 1
ATOM 1483 O O . GLY A 1 190 ? 20.206 39.501 -15.081 1.00 54.34 190 GLY A O 1
ATOM 1484 N N . ALA A 1 191 ? 18.831 39.568 -16.852 1.00 47.06 191 ALA A N 1
ATOM 1485 C CA . ALA A 1 191 ? 19.658 38.883 -17.863 1.00 47.06 191 ALA A CA 1
ATOM 1486 C C . ALA A 1 191 ? 18.803 38.612 -19.111 1.00 47.06 191 ALA A C 1
ATOM 1488 O O . ALA A 1 191 ? 18.447 37.481 -19.430 1.00 47.06 191 ALA A O 1
ATOM 1489 N N . GLY A 1 192 ? 18.410 39.680 -19.803 1.00 51.50 192 GLY A N 1
ATOM 1490 C CA . GLY A 1 192 ? 17.777 39.583 -21.113 1.00 51.50 192 GLY A CA 1
ATOM 1491 C C . GLY A 1 192 ? 18.819 39.422 -22.212 1.00 51.50 192 GLY A C 1
ATOM 1492 O O . GLY A 1 192 ? 18.905 40.287 -23.077 1.00 51.50 192 GLY A O 1
ATOM 1493 N N . GLU A 1 193 ? 19.606 38.347 -22.196 1.00 47.78 193 GLU A N 1
ATOM 1494 C CA . GLU A 1 193 ? 20.231 37.887 -23.433 1.00 47.78 193 GLU A CA 1
ATOM 1495 C C . GLU A 1 193 ? 19.223 36.950 -24.091 1.00 47.78 193 GLU A C 1
ATOM 14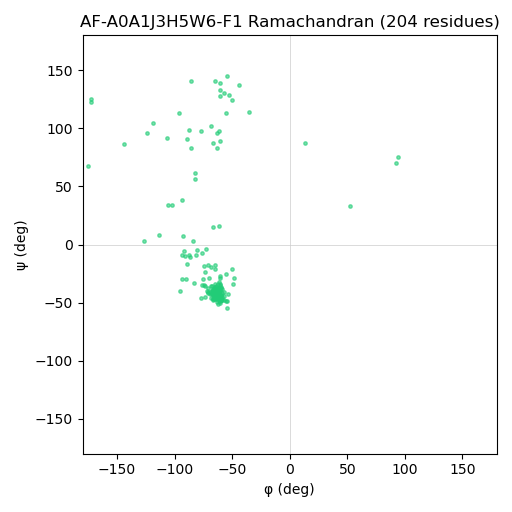97 O O . GLU A 1 193 ? 19.028 35.808 -23.676 1.00 47.78 193 GLU A O 1
ATOM 1502 N N . LYS A 1 194 ? 18.480 37.486 -25.067 1.00 54.47 194 LYS A N 1
ATOM 1503 C CA . LYS A 1 194 ? 17.683 36.674 -25.986 1.00 54.47 194 LYS A CA 1
ATOM 1504 C C . LYS A 1 194 ? 18.668 35.771 -26.725 1.00 54.47 194 LYS A C 1
ATOM 1506 O O . LYS A 1 194 ? 19.163 36.145 -27.783 1.00 54.47 194 LYS A O 1
ATOM 1511 N N . VAL A 1 195 ? 18.944 34.593 -26.176 1.00 54.44 195 VAL A N 1
ATOM 1512 C CA . VAL A 1 195 ? 19.481 33.486 -26.959 1.00 54.44 195 VAL A CA 1
ATOM 1513 C C . VAL A 1 195 ? 18.386 33.170 -27.969 1.00 54.44 195 VAL A C 1
ATOM 1515 O O . VAL A 1 195 ? 17.375 32.549 -27.646 1.00 54.44 195 VAL A O 1
ATOM 1518 N N . THR A 1 196 ? 18.512 33.720 -29.174 1.00 54.62 196 THR A N 1
ATOM 1519 C CA . THR A 1 196 ? 17.702 33.324 -30.320 1.00 54.62 196 THR A CA 1
ATOM 1520 C C . THR A 1 196 ? 18.114 31.899 -30.637 1.00 54.62 196 THR A C 1
ATOM 1522 O O . THR A 1 196 ? 19.083 31.666 -31.353 1.00 54.62 196 THR A O 1
ATOM 1525 N N . ASN A 1 197 ? 17.458 30.943 -29.982 1.00 61.41 197 ASN A N 1
ATOM 1526 C CA . ASN A 1 197 ? 17.784 29.546 -30.162 1.00 61.41 197 ASN A CA 1
ATOM 1527 C C . ASN A 1 197 ? 17.177 29.115 -31.502 1.00 61.41 197 ASN A C 1
ATOM 1529 O O . ASN A 1 197 ? 15.987 28.811 -31.594 1.00 61.41 197 ASN A O 1
ATOM 1533 N N . ASP A 1 198 ? 17.994 29.107 -32.556 1.00 72.25 198 ASP A N 1
ATOM 1534 C CA . ASP A 1 198 ? 17.619 28.708 -33.922 1.00 72.25 198 ASP A CA 1
ATOM 1535 C C . ASP A 1 198 ? 17.269 27.206 -34.035 1.00 72.25 198 ASP A C 1
ATOM 1537 O O . ASP A 1 198 ? 17.191 26.657 -35.134 1.00 72.25 198 ASP A O 1
ATOM 1541 N N . PHE A 1 199 ? 17.045 26.518 -32.911 1.00 80.38 199 PHE A N 1
ATOM 1542 C CA . PHE A 1 199 ? 16.650 25.111 -32.814 1.00 80.38 199 PHE A CA 1
ATOM 1543 C C . PHE A 1 199 ? 15.134 24.905 -32.735 1.00 80.38 199 PHE A C 1
ATOM 1545 O O . PHE A 1 199 ? 14.685 23.775 -32.584 1.00 80.38 199 PHE A O 1
ATOM 1552 N N . GLY A 1 200 ? 14.325 25.957 -32.911 1.00 80.94 200 GLY A N 1
ATOM 1553 C CA . GLY A 1 200 ? 12.863 25.825 -32.971 1.00 80.94 200 GLY A CA 1
ATOM 1554 C C . GLY A 1 200 ? 12.370 24.834 -34.037 1.00 80.94 200 GLY A C 1
ATOM 1555 O O . GLY A 1 200 ? 11.312 24.238 -33.868 1.00 80.94 200 GLY A O 1
ATOM 1556 N N . TRP A 1 201 ? 13.153 24.595 -35.098 1.00 86.06 201 TRP A N 1
ATOM 1557 C CA . TRP A 1 201 ? 12.859 23.550 -36.087 1.00 86.06 201 TRP A CA 1
ATOM 1558 C C . TRP A 1 201 ? 12.922 22.134 -35.491 1.00 86.06 201 TRP A C 1
ATOM 1560 O O . TRP A 1 201 ? 12.135 21.292 -35.902 1.00 86.06 201 TRP A O 1
ATOM 1570 N N . ALA A 1 202 ? 13.803 21.864 -34.520 1.00 85.50 202 ALA A N 1
ATOM 1571 C CA . ALA A 1 202 ? 13.935 20.544 -33.902 1.00 85.50 202 ALA A CA 1
ATOM 1572 C C . ALA A 1 202 ? 12.700 20.201 -33.054 1.00 85.50 202 ALA A C 1
ATOM 1574 O O . ALA A 1 202 ? 12.224 19.073 -33.104 1.00 85.50 202 ALA A O 1
ATOM 1575 N N . CYS A 1 203 ? 12.091 21.190 -32.390 1.00 85.31 203 CYS A N 1
ATOM 1576 C CA . CYS A 1 203 ? 10.817 21.020 -31.677 1.00 85.31 203 CYS A CA 1
ATOM 1577 C C . CYS A 1 203 ? 9.626 20.687 -32.592 1.00 85.31 203 CYS A C 1
ATOM 1579 O O . CYS A 1 203 ? 8.583 20.282 -32.103 1.00 85.31 203 CYS A O 1
ATOM 1581 N N . VAL A 1 204 ? 9.738 20.933 -33.902 1.00 85.62 204 VAL A N 1
ATOM 1582 C CA . VAL A 1 204 ? 8.702 20.588 -34.896 1.00 85.62 204 VAL A CA 1
ATOM 1583 C C . VAL A 1 204 ? 8.911 19.168 -35.448 1.00 85.62 204 VAL A C 1
ATOM 1585 O O . VAL A 1 204 ? 8.021 18.603 -36.090 1.00 85.62 204 VAL A O 1
ATOM 1588 N N . VAL A 1 205 ? 10.108 18.617 -35.248 1.00 85.75 205 VAL A N 1
ATOM 1589 C CA . VAL A 1 205 ? 10.536 17.300 -35.739 1.00 85.75 205 VAL A CA 1
ATOM 1590 C C . VAL A 1 205 ? 10.335 16.223 -34.681 1.00 85.75 205 VAL A C 1
ATOM 1592 O O . VAL A 1 205 ? 9.940 15.116 -35.037 1.00 85.75 205 VAL A O 1
ATOM 1595 N N . ILE A 1 206 ? 10.630 16.560 -33.423 1.00 82.56 206 ILE A N 1
ATOM 1596 C CA . ILE A 1 206 ? 10.367 15.754 -32.225 1.00 82.56 206 ILE A CA 1
ATOM 1597 C C . ILE A 1 206 ? 8.870 15.792 -31.911 1.00 82.56 206 ILE A C 1
ATOM 1599 O O . ILE A 1 206 ? 8.313 14.710 -31.624 1.00 82.56 206 ILE A O 1
#

Mean predicted aligned error: 15.14 Å

Organism: Noccaea caerulescens (NCBI:txid107243)

Radius of gyration: 50.91 Å; Cα contacts (8 Å, |Δi|>4): 74; chains: 1; bounding box: 98×51×149 Å

Secondary structure (DSSP, 8-state):
---PPPTTSSSSS----HHHHHHHHHHHHHHHHHHHHHHHHHHHHHHHHHHHHHHHHHHHHHHHHHHHHHHHHHHHHHHHHHHHHHHHHHHHHHHHHHHHHHHHHHHHHHTS--------HHHHHHHHHHHHHHTT-HHHHHHHHHHTGGGHHHHHHHHHHHHTT-S-HHHHHHHHHTTTS----TTS-S-------TTTTHHHH-

Sequence (206 aa):
MGSSPDPDELTEFAQPSFDEFQRQTSLMTSCNLLWKELSEHFTSMEQNLMKKSEALKQMIETLDHQTQTSIELLKHREVTVDHSVEIAAGKADERARAALESLEKARDIGSNAEDDGEVDDGDGLLSALKSLCLKMDARGFWDFVIARKKELENLRSQIPVALVDCVDPPKLVLEAVSEVFPVDKRGVEGAGEKVTNDFGWACVVI

Foldseek 3Di:
DDDDDDPVVVCVPPDPPPVVVVVVVVVVVVVVVVVVVVVVVVVVVVVVVVVVVVVVVVVVVVVVVVVVVVVVVVVVVVVVVVVVVVVVVVVVVVVLVVVLVVLVVVLVVVVPDPDDDPDDPLVNLLSLLLSCQSVLPLQSNLVSLVVPVVCLVSLLVRNVVSNVSHPDSVVSLCSNCCVVPDDPPVPDPDDPPPPVPPCVVSNVSD